Protein AF-A0A109FBU9-F1 (afdb_monomer_lite)

Radius of gyration: 35.2 Å; chains: 1; bounding box: 62×67×107 Å

Structure (mmCIF, N/CA/C/O backbone):
data_AF-A0A109FBU9-F1
#
_entry.id   AF-A0A109FBU9-F1
#
loop_
_atom_site.group_PDB
_atom_site.id
_atom_site.type_symbol
_atom_site.label_atom_id
_atom_site.label_alt_id
_atom_site.label_comp_id
_atom_site.label_asym_id
_atom_site.label_entity_id
_atom_site.label_seq_id
_atom_site.pdbx_PDB_ins_code
_atom_site.Cartn_x
_atom_site.Cartn_y
_atom_site.Cartn_z
_atom_site.occupancy
_atom_site.B_iso_or_equiv
_atom_site.auth_seq_id
_atom_site.auth_comp_id
_atom_site.auth_asym_id
_atom_site.auth_atom_id
_atom_site.pdbx_PDB_model_num
ATOM 1 N N . THR A 1 1 ? 13.244 0.019 -16.831 1.00 43.72 1 THR A N 1
ATOM 2 C CA . THR A 1 1 ? 13.560 1.322 -16.200 1.00 43.72 1 THR A CA 1
ATOM 3 C C . THR A 1 1 ? 12.946 1.560 -14.818 1.00 43.72 1 THR A C 1
ATOM 5 O O . THR A 1 1 ? 13.386 2.493 -14.179 1.00 43.72 1 THR A O 1
ATOM 8 N N . ASN A 1 2 ? 12.030 0.736 -14.279 1.00 61.62 2 ASN A N 1
ATOM 9 C CA . ASN A 1 2 ? 11.407 0.979 -12.954 1.00 61.62 2 ASN A CA 1
ATOM 10 C C . ASN A 1 2 ? 11.960 0.093 -11.809 1.00 61.62 2 ASN A C 1
ATOM 12 O O . ASN A 1 2 ? 11.323 -0.035 -10.770 1.00 61.62 2 ASN A O 1
ATOM 16 N N . THR A 1 3 ? 13.093 -0.593 -11.987 1.00 64.50 3 THR A N 1
ATOM 17 C CA . THR A 1 3 ? 13.587 -1.579 -11.002 1.00 64.50 3 THR A CA 1
ATOM 18 C C . THR A 1 3 ? 13.942 -0.936 -9.660 1.00 64.50 3 THR A C 1
ATOM 20 O O . THR A 1 3 ? 13.516 -1.419 -8.613 1.00 64.50 3 THR A O 1
ATOM 23 N N . VAL A 1 4 ? 14.655 0.193 -9.696 1.00 72.44 4 VAL A N 1
ATOM 24 C CA . VAL A 1 4 ? 15.038 0.961 -8.499 1.00 72.44 4 VAL A CA 1
ATOM 25 C C . VAL A 1 4 ? 13.810 1.573 -7.821 1.00 72.44 4 VAL A C 1
ATOM 27 O O . VAL A 1 4 ? 13.690 1.516 -6.596 1.00 72.44 4 VAL A O 1
ATOM 30 N N . ASP A 1 5 ? 12.849 2.068 -8.604 1.00 86.50 5 ASP A N 1
ATOM 31 C CA . ASP A 1 5 ? 11.595 2.611 -8.075 1.00 86.50 5 ASP A CA 1
ATOM 32 C C . ASP A 1 5 ? 10.748 1.531 -7.393 1.00 86.50 5 ASP A C 1
ATOM 34 O O . ASP A 1 5 ? 10.210 1.754 -6.311 1.00 86.50 5 ASP A O 1
ATOM 38 N N . ARG A 1 6 ? 10.677 0.324 -7.969 1.00 88.75 6 ARG A N 1
ATOM 39 C CA . ARG A 1 6 ? 9.935 -0.814 -7.397 1.00 88.75 6 ARG A CA 1
ATOM 40 C C . ARG A 1 6 ? 10.574 -1.349 -6.124 1.00 88.75 6 ARG A C 1
ATOM 42 O O . ARG A 1 6 ? 9.858 -1.687 -5.181 1.00 88.75 6 ARG A O 1
ATOM 49 N N . LEU A 1 7 ? 11.904 -1.407 -6.075 1.00 92.00 7 LEU A N 1
ATOM 50 C CA . LEU A 1 7 ? 12.625 -1.790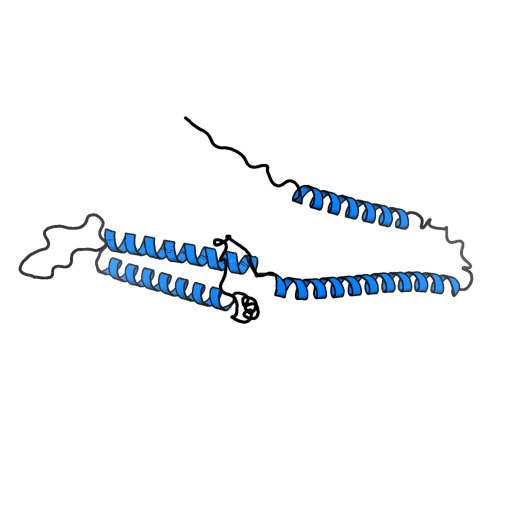 -4.865 1.00 92.00 7 LEU A CA 1
ATOM 51 C C . LEU A 1 7 ? 12.376 -0.775 -3.742 1.00 92.00 7 LEU A C 1
ATOM 53 O O . LEU A 1 7 ? 11.979 -1.159 -2.644 1.00 92.00 7 LEU A O 1
ATOM 57 N N . THR A 1 8 ? 12.503 0.516 -4.052 1.00 92.75 8 THR A N 1
ATOM 58 C CA . THR A 1 8 ? 12.222 1.609 -3.108 1.00 92.75 8 THR A CA 1
ATOM 59 C C . THR A 1 8 ? 10.768 1.572 -2.629 1.00 92.75 8 THR A C 1
ATOM 61 O O . THR A 1 8 ? 10.493 1.683 -1.437 1.00 92.75 8 THR A O 1
ATOM 64 N N . GLN A 1 9 ? 9.817 1.339 -3.537 1.00 93.00 9 GLN A N 1
ATOM 65 C CA . GLN A 1 9 ? 8.400 1.194 -3.205 1.00 93.00 9 GLN A CA 1
ATOM 66 C C . GLN A 1 9 ? 8.142 0.000 -2.278 1.00 93.00 9 GLN A C 1
ATOM 68 O O . GLN A 1 9 ? 7.361 0.112 -1.333 1.00 93.00 9 GLN A O 1
ATOM 73 N N . THR A 1 10 ? 8.799 -1.132 -2.531 1.00 95.06 10 THR A N 1
ATOM 74 C CA . THR A 1 10 ? 8.690 -2.331 -1.690 1.00 95.06 10 THR A CA 1
ATOM 75 C C . THR A 1 10 ? 9.226 -2.054 -0.292 1.00 95.06 10 THR A C 1
ATOM 77 O O . THR A 1 10 ? 8.566 -2.386 0.689 1.00 95.06 10 THR A O 1
ATOM 80 N N . GLN A 1 11 ? 10.372 -1.380 -0.190 1.00 94.56 11 GLN A N 1
ATOM 81 C CA . GLN A 1 11 ? 10.962 -1.003 1.090 1.00 94.56 11 GLN A CA 1
ATOM 82 C C . GLN A 1 11 ? 10.050 -0.068 1.894 1.00 94.56 11 GLN A C 1
ATOM 84 O O . GLN A 1 11 ? 9.725 -0.374 3.039 1.00 94.56 11 GLN A O 1
ATOM 89 N N . ASN A 1 12 ? 9.525 0.987 1.267 1.00 94.44 12 ASN A N 1
ATOM 90 C CA . ASN A 1 12 ? 8.560 1.883 1.911 1.00 94.44 12 ASN A CA 1
ATOM 91 C C . ASN A 1 12 ? 7.301 1.130 2.375 1.00 94.44 12 ASN A C 1
ATOM 93 O O . ASN A 1 12 ? 6.786 1.377 3.464 1.00 94.44 12 ASN A O 1
ATOM 97 N N . SER A 1 13 ? 6.819 0.168 1.579 1.00 95.25 13 SER A N 1
ATOM 98 C CA . SER A 1 13 ? 5.661 -0.650 1.953 1.00 95.25 13 SER A CA 1
ATOM 99 C C . SER A 1 13 ? 5.931 -1.553 3.163 1.00 95.25 13 SER A C 1
ATOM 101 O O . SER A 1 13 ? 4.988 -1.862 3.895 1.00 95.25 13 SER A O 1
ATOM 103 N N . ILE A 1 14 ? 7.174 -1.998 3.373 1.00 96.38 14 ILE A N 1
ATOM 104 C CA . ILE A 1 14 ? 7.573 -2.756 4.568 1.00 96.38 14 ILE A CA 1
ATOM 105 C C . ILE A 1 14 ? 7.549 -1.839 5.793 1.00 96.38 14 ILE A C 1
ATOM 107 O O . ILE A 1 14 ? 6.948 -2.196 6.808 1.00 96.38 14 ILE A O 1
ATOM 111 N N . ASP A 1 15 ? 8.136 -0.648 5.684 1.00 96.38 15 ASP A N 1
ATOM 112 C CA . ASP A 1 15 ? 8.173 0.328 6.778 1.00 96.38 15 ASP A CA 1
ATOM 113 C C . ASP A 1 15 ? 6.760 0.754 7.205 1.00 96.38 15 ASP A C 1
ATOM 115 O O . ASP A 1 15 ? 6.438 0.775 8.399 1.00 96.38 15 ASP A O 1
ATOM 119 N N . ASP A 1 16 ? 5.876 0.999 6.235 1.00 95.31 16 ASP A N 1
ATOM 120 C CA . ASP A 1 16 ? 4.463 1.291 6.480 1.00 95.31 16 ASP A CA 1
ATOM 121 C C . ASP A 1 16 ? 3.761 0.142 7.213 1.00 95.31 16 ASP A C 1
ATOM 123 O O . ASP A 1 16 ? 3.013 0.373 8.168 1.00 95.31 16 ASP A O 1
ATOM 127 N N . LEU A 1 17 ? 4.007 -1.108 6.807 1.00 96.44 17 LEU A N 1
ATOM 128 C CA . LEU A 1 17 ? 3.389 -2.276 7.434 1.00 96.44 17 LEU A CA 1
ATOM 129 C C . LEU A 1 17 ? 3.823 -2.421 8.900 1.00 96.44 17 LEU A C 1
ATOM 131 O O . LEU A 1 17 ? 2.986 -2.650 9.779 1.00 96.44 17 LEU A O 1
ATOM 135 N N . VAL A 1 18 ? 5.113 -2.228 9.185 1.00 96.56 18 VAL A N 1
ATOM 136 C CA . VAL A 1 18 ? 5.655 -2.251 10.552 1.00 96.56 18 VAL A CA 1
ATOM 137 C C . VAL A 1 18 ? 5.080 -1.108 11.388 1.00 96.56 18 VAL A C 1
ATOM 139 O O . VAL A 1 18 ? 4.682 -1.315 12.540 1.00 96.56 18 VAL A O 1
ATOM 142 N N . ARG A 1 19 ? 4.963 0.092 10.812 1.00 96.06 19 ARG A N 1
ATOM 143 C CA . ARG A 1 19 ? 4.355 1.250 11.478 1.00 96.06 19 ARG A CA 1
ATOM 144 C C . ARG A 1 19 ? 2.893 0.991 11.845 1.00 96.06 19 ARG A C 1
ATOM 146 O O . ARG A 1 19 ? 2.480 1.317 12.964 1.00 96.06 19 ARG A O 1
ATOM 153 N N . ILE A 1 20 ? 2.120 0.392 10.939 1.00 94.62 20 ILE A N 1
ATOM 154 C CA . ILE A 1 20 ? 0.722 0.007 11.183 1.00 94.62 20 ILE A CA 1
ATOM 155 C C . ILE A 1 20 ? 0.649 -1.030 12.300 1.00 94.62 20 ILE A C 1
ATOM 157 O O . ILE A 1 20 ? -0.164 -0.879 13.212 1.00 94.62 20 ILE A O 1
ATOM 161 N N . MET A 1 21 ? 1.520 -2.041 12.286 1.00 95.88 21 MET A N 1
ATOM 162 C CA . MET A 1 21 ? 1.574 -3.064 13.332 1.00 95.88 21 MET A CA 1
ATOM 163 C C . MET A 1 21 ? 1.827 -2.446 14.712 1.00 95.88 21 MET A C 1
ATOM 165 O O . MET A 1 21 ? 1.064 -2.690 15.648 1.00 95.88 21 MET A O 1
ATOM 169 N N . TYR A 1 22 ? 2.847 -1.593 14.834 1.00 96.50 22 TYR A N 1
ATOM 170 C CA . TYR A 1 22 ? 3.157 -0.916 16.093 1.00 96.50 22 TYR A CA 1
ATOM 171 C C . TYR A 1 22 ? 2.000 -0.030 16.574 1.00 96.50 22 TYR A C 1
ATOM 173 O O . TYR A 1 22 ? 1.603 -0.095 17.740 1.00 96.50 22 TYR A O 1
ATOM 181 N N . SER A 1 23 ? 1.414 0.760 15.672 1.00 95.19 23 SER A N 1
ATOM 182 C CA . SER A 1 23 ? 0.285 1.642 15.993 1.00 95.19 23 SER A CA 1
ATOM 183 C C . SER A 1 23 ? -0.946 0.842 16.434 1.00 95.19 23 SER A C 1
ATOM 185 O O . SER A 1 23 ? -1.603 1.210 17.408 1.00 95.19 23 SER A O 1
ATOM 187 N N . SER A 1 24 ? -1.199 -0.300 15.787 1.00 95.50 24 SER A N 1
ATOM 188 C CA . SER A 1 24 ? -2.292 -1.217 16.125 1.00 95.50 24 SER A CA 1
ATOM 189 C C . SER A 1 24 ? -2.103 -1.824 17.514 1.00 95.50 24 SER A C 1
ATOM 191 O O . SER A 1 24 ? -3.015 -1.778 18.334 1.00 95.50 24 SER A O 1
ATOM 193 N N . LEU A 1 25 ? -0.909 -2.341 17.822 1.00 95.19 25 LEU A N 1
ATOM 194 C CA . LEU A 1 25 ? -0.603 -2.894 19.146 1.00 95.19 25 LEU A CA 1
ATOM 195 C C . LEU A 1 25 ? -0.693 -1.825 20.241 1.00 95.19 25 LEU A C 1
ATOM 197 O O . LEU A 1 25 ? -1.254 -2.077 21.309 1.00 95.19 25 LEU A O 1
ATOM 201 N N . SER A 1 26 ? -0.198 -0.616 19.963 1.00 94.81 26 SER A N 1
ATOM 202 C CA . SER A 1 26 ? -0.286 0.517 20.887 1.00 94.81 26 SER A CA 1
ATOM 203 C C . SER A 1 26 ? -1.740 0.891 21.188 1.00 94.81 26 SER A C 1
ATOM 205 O O . SER A 1 26 ? -2.104 1.070 22.353 1.00 94.81 26 SER A O 1
ATOM 207 N N . TYR A 1 27 ? -2.588 0.947 20.157 1.00 94.94 27 TYR A N 1
ATOM 20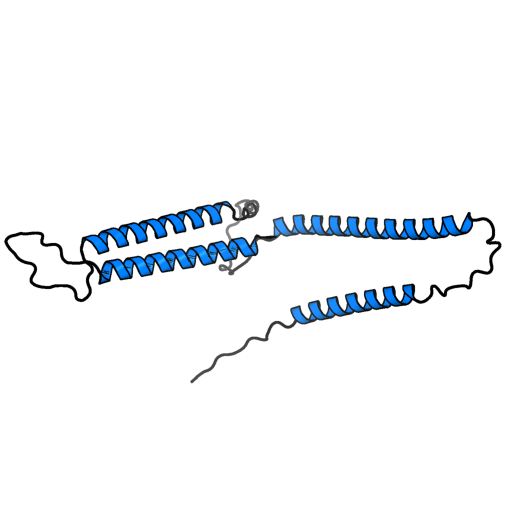8 C CA . TYR A 1 27 ? -4.020 1.192 20.305 1.00 94.94 27 TYR A CA 1
ATOM 209 C C . TYR A 1 27 ? -4.693 0.087 21.130 1.00 94.94 27 TYR A C 1
ATOM 211 O O . TYR A 1 27 ? -5.316 0.375 22.154 1.00 94.94 27 TYR A O 1
ATOM 219 N N . LEU A 1 28 ? -4.501 -1.182 20.752 1.00 93.12 28 LEU A N 1
ATOM 220 C CA . LEU A 1 28 ? -5.120 -2.324 21.430 1.00 93.12 28 LEU A CA 1
ATOM 221 C C . LEU A 1 28 ? -4.735 -2.401 22.910 1.00 93.12 28 LEU A C 1
ATOM 223 O O . LEU A 1 28 ? -5.590 -2.723 23.732 1.00 93.12 28 LEU A O 1
ATOM 227 N N . SER A 1 29 ? -3.485 -2.072 23.249 1.00 91.88 29 SER A N 1
ATOM 228 C CA . SER A 1 29 ? -2.993 -2.080 24.628 1.00 91.88 29 SER A CA 1
ATOM 229 C C . SER A 1 29 ? -3.559 -0.945 25.482 1.00 91.88 29 SER A C 1
ATOM 231 O O . SER A 1 29 ? -3.732 -1.138 26.682 1.00 91.88 29 SER A O 1
ATOM 233 N N . ARG A 1 30 ? -3.793 0.241 24.910 1.00 91.69 30 ARG A N 1
ATOM 234 C CA . ARG A 1 30 ? -4.192 1.437 25.676 1.00 91.69 30 ARG A CA 1
ATOM 235 C C . ARG A 1 30 ? -5.701 1.638 25.746 1.00 91.69 30 ARG A C 1
ATOM 237 O O . ARG A 1 30 ? -6.179 2.282 26.671 1.00 91.69 30 ARG A O 1
ATOM 244 N N . LYS A 1 31 ? -6.437 1.133 24.754 1.00 91.31 31 LYS A N 1
ATOM 245 C CA . LYS A 1 31 ? -7.867 1.414 24.570 1.00 91.31 31 LYS A CA 1
ATOM 246 C C . LYS A 1 31 ? -8.793 0.266 24.957 1.00 91.31 31 LYS A C 1
ATOM 248 O O . LYS A 1 31 ? -10.006 0.456 24.950 1.00 91.31 31 LYS A O 1
ATOM 253 N N . ALA A 1 32 ? -8.242 -0.896 25.311 1.00 87.94 32 ALA A N 1
ATOM 254 C CA . ALA A 1 32 ? -9.026 -2.031 25.781 1.00 87.94 32 ALA A CA 1
ATOM 255 C C . ALA A 1 32 ? -9.692 -1.722 27.129 1.00 87.94 32 ALA A C 1
ATOM 257 O O . ALA A 1 32 ? -9.029 -1.296 28.069 1.00 87.94 32 ALA A O 1
ATOM 258 N N . SER A 1 33 ? -10.993 -1.985 27.225 1.00 84.00 33 SER A N 1
ATOM 259 C CA . SER A 1 33 ? -11.768 -1.889 28.465 1.00 84.00 33 SER A CA 1
ATOM 260 C C . SER A 1 33 ? -11.820 -3.239 29.196 1.00 84.00 33 SER A C 1
ATOM 262 O O . SER A 1 33 ? -11.760 -4.303 28.574 1.00 84.00 33 SER A O 1
ATOM 264 N N . PHE A 1 34 ? -11.966 -3.223 30.524 1.00 84.81 34 PHE A N 1
ATOM 265 C CA . PHE A 1 34 ? -12.153 -4.451 31.301 1.00 84.81 34 PHE A CA 1
ATOM 266 C C . PHE A 1 34 ? -13.529 -5.067 31.033 1.00 84.81 34 PHE A C 1
ATOM 268 O O . PHE A 1 34 ? -14.556 -4.396 31.119 1.00 84.81 34 PHE A O 1
ATOM 275 N N . LYS A 1 35 ? -13.558 -6.373 30.759 1.00 82.25 35 LYS A N 1
ATOM 276 C CA . LYS A 1 35 ? -14.797 -7.144 30.629 1.00 82.25 35 LYS A CA 1
ATOM 277 C C . LYS A 1 35 ? -15.083 -7.863 31.943 1.00 82.25 35 LYS A C 1
ATOM 279 O O . LYS A 1 35 ? -14.261 -8.652 32.402 1.00 82.25 35 LYS A O 1
ATOM 284 N N . GLN A 1 36 ? -16.256 -7.629 32.524 1.00 82.75 36 GLN A N 1
ATOM 285 C CA . GLN A 1 36 ? -16.696 -8.372 33.702 1.00 82.75 36 GLN A CA 1
ATOM 286 C C . GLN A 1 36 ? -16.903 -9.848 33.329 1.00 82.75 36 GLN A C 1
ATOM 288 O O . GLN A 1 36 ? -17.716 -10.163 32.461 1.00 82.75 36 GLN A O 1
ATOM 293 N N . ILE A 1 37 ? -16.147 -10.750 33.960 1.00 82.50 37 ILE A N 1
ATOM 294 C CA . ILE A 1 37 ? -16.256 -12.200 33.718 1.00 82.50 37 ILE A CA 1
ATOM 295 C C . ILE A 1 37 ? -17.249 -12.849 34.688 1.00 82.50 37 ILE A C 1
ATOM 297 O O . ILE A 1 37 ? -17.978 -13.756 34.296 1.00 82.50 37 ILE A O 1
ATOM 301 N N . ASN A 1 38 ? -17.315 -12.368 35.934 1.00 84.94 38 ASN A N 1
ATOM 302 C CA . ASN A 1 38 ? -18.232 -12.880 36.949 1.00 84.94 38 ASN A CA 1
ATOM 303 C C . ASN A 1 38 ? -19.233 -11.788 37.373 1.00 84.94 38 ASN A C 1
ATOM 305 O O . ASN A 1 38 ? -18.800 -10.756 37.893 1.00 84.94 38 ASN A O 1
ATOM 309 N N . PRO A 1 39 ? -20.551 -12.000 37.204 1.00 84.56 39 PRO A N 1
ATOM 310 C CA . PRO A 1 39 ? -21.570 -11.021 37.585 1.00 84.56 39 PRO A CA 1
ATOM 311 C C . PRO A 1 39 ? -21.584 -10.700 39.089 1.00 84.56 39 PRO A C 1
ATOM 313 O O . PRO A 1 39 ? -21.997 -9.608 39.465 1.00 84.56 39 PRO A O 1
ATOM 316 N N . ASN A 1 40 ? -21.075 -11.595 39.942 1.00 88.56 40 ASN A N 1
ATOM 317 C CA . ASN A 1 40 ? -21.022 -11.390 41.395 1.00 88.56 40 ASN A CA 1
ATOM 318 C C . ASN A 1 40 ? -19.911 -10.426 41.841 1.00 88.56 40 ASN A C 1
ATOM 320 O O . ASN A 1 40 ? -19.920 -9.977 42.984 1.00 88.56 40 ASN A O 1
ATOM 324 N N . PHE A 1 41 ? -18.955 -10.110 40.964 1.00 81.56 41 PHE A N 1
ATOM 325 C CA . PHE A 1 41 ? -17.850 -9.201 41.263 1.00 81.56 41 PHE A CA 1
ATOM 326 C C . PHE A 1 41 ? -17.852 -8.048 40.254 1.00 81.56 41 PHE A C 1
ATOM 328 O O . PHE A 1 41 ? -17.438 -8.249 39.108 1.00 81.56 41 PHE A O 1
ATOM 335 N N . PRO A 1 42 ? -18.346 -6.856 40.634 1.00 76.75 42 PRO A N 1
ATOM 336 C CA . PRO A 1 42 ? -18.356 -5.706 39.740 1.00 76.75 42 PRO A CA 1
ATOM 337 C C . PRO A 1 42 ? -16.929 -5.237 39.436 1.00 76.75 42 PRO A C 1
ATOM 339 O O . PRO A 1 42 ? -16.031 -5.326 40.274 1.00 76.75 42 PRO A O 1
ATOM 342 N N . VAL A 1 43 ? -16.723 -4.716 38.226 1.00 79.19 43 VAL A N 1
ATOM 343 C CA . VAL A 1 43 ? -15.454 -4.096 37.829 1.00 79.19 43 VAL A CA 1
ATOM 344 C C . VAL A 1 43 ? -15.299 -2.786 38.601 1.00 79.19 43 VAL A C 1
ATOM 346 O O . VAL A 1 43 ? -16.056 -1.844 38.391 1.00 79.19 43 VAL A O 1
ATOM 349 N N . THR A 1 44 ? -14.328 -2.727 39.511 1.00 81.12 44 THR A N 1
ATOM 350 C CA . THR A 1 44 ? -14.103 -1.569 40.395 1.00 81.12 44 THR A CA 1
ATOM 351 C C . THR A 1 44 ? -13.130 -0.540 39.825 1.00 81.12 44 THR A C 1
ATOM 353 O O . THR A 1 44 ? -13.005 0.552 40.374 1.00 81.12 44 THR A O 1
ATOM 356 N N . GLN A 1 45 ? -12.439 -0.869 38.731 1.00 77.38 45 GLN A N 1
ATOM 357 C CA . GLN A 1 45 ? -11.467 0.007 38.084 1.00 77.38 45 GLN A CA 1
ATOM 358 C C . GLN A 1 45 ? -11.786 0.164 36.602 1.00 77.38 45 GLN A C 1
ATOM 360 O O . GLN A 1 45 ? -12.018 -0.816 35.900 1.00 77.38 45 GLN A O 1
ATOM 365 N N . SER A 1 46 ? -11.758 1.401 36.117 1.00 77.50 46 SER A N 1
ATOM 366 C CA . SER A 1 46 ? -11.847 1.728 34.694 1.00 77.50 46 SER A CA 1
ATOM 367 C C . SER A 1 46 ? -10.487 2.183 34.180 1.00 77.50 46 SER A C 1
ATOM 369 O O . SER A 1 46 ? -9.794 2.942 34.860 1.00 77.50 46 SER A O 1
ATOM 371 N N . ILE A 1 47 ? -10.127 1.781 32.963 1.00 81.31 47 ILE A N 1
ATOM 372 C CA . ILE A 1 47 ? -8.927 2.297 32.301 1.00 81.31 47 ILE A CA 1
ATOM 373 C C . ILE A 1 47 ? -9.229 3.725 31.815 1.00 81.31 47 ILE A C 1
ATOM 375 O O . ILE A 1 47 ? -10.201 3.924 31.080 1.00 81.31 47 ILE A O 1
ATOM 379 N N . PRO A 1 48 ? -8.445 4.737 32.231 1.00 82.00 48 PRO A N 1
ATOM 380 C CA . PRO A 1 48 ? -8.679 6.115 31.823 1.00 82.00 48 PRO A CA 1
ATOM 381 C C . PRO A 1 48 ? -8.489 6.263 30.310 1.00 82.00 48 PRO A C 1
ATOM 383 O O . PRO A 1 48 ? -7.455 5.894 29.759 1.00 82.00 48 PRO A O 1
ATOM 386 N N . GLY A 1 49 ? -9.503 6.811 29.638 1.00 83.44 49 GLY A N 1
ATOM 387 C CA . GLY A 1 49 ? -9.489 7.010 28.188 1.00 83.44 49 GLY A CA 1
ATOM 388 C C . GLY A 1 49 ? -9.694 5.738 27.362 1.00 83.44 49 GLY A C 1
ATOM 389 O O . GLY A 1 49 ? -9.410 5.773 26.163 1.00 83.44 49 GLY A O 1
ATOM 390 N N . ALA A 1 50 ? -10.163 4.642 27.967 1.00 89.19 50 ALA A N 1
ATOM 391 C CA . ALA A 1 50 ? -10.580 3.458 27.227 1.00 89.19 50 ALA A CA 1
ATOM 392 C C . ALA A 1 50 ? -11.825 3.739 26.379 1.00 89.19 50 ALA A C 1
ATOM 394 O O . ALA A 1 50 ? -12.675 4.556 26.741 1.00 89.19 50 ALA A O 1
ATOM 395 N N . ASP A 1 51 ? -11.911 3.064 25.238 1.00 90.81 51 ASP A N 1
ATOM 396 C CA . ASP A 1 51 ? -13.021 3.258 24.315 1.00 90.81 51 ASP A CA 1
ATOM 397 C C . ASP A 1 51 ? -14.222 2.395 24.736 1.00 90.81 51 ASP A C 1
ATOM 399 O O . ASP A 1 51 ? -14.095 1.412 25.483 1.00 90.81 51 ASP A O 1
ATOM 403 N N . SER A 1 52 ? -15.407 2.760 24.239 1.00 90.94 52 SER A N 1
ATOM 404 C CA . SER A 1 52 ? -16.596 1.922 24.394 1.00 90.94 52 SER A CA 1
ATOM 405 C C . SER A 1 52 ? -16.367 0.562 23.722 1.00 90.94 52 SER A C 1
ATOM 407 O O . SER A 1 52 ? -15.598 0.450 22.765 1.00 90.94 52 SER A O 1
ATOM 409 N N . GLN A 1 53 ? -17.043 -0.487 24.198 1.00 89.75 53 GLN A N 1
ATOM 410 C CA . GLN A 1 53 ? -16.880 -1.824 23.619 1.00 89.75 53 GLN A CA 1
ATOM 411 C C . GLN A 1 53 ? -17.264 -1.859 22.133 1.00 89.75 53 GLN A C 1
ATOM 413 O O . GLN A 1 53 ? -16.650 -2.599 21.371 1.00 89.75 53 GLN A O 1
ATOM 418 N N . GLU A 1 54 ? -18.255 -1.070 21.720 1.00 93.69 54 GLU A N 1
ATOM 419 C CA . GLU A 1 54 ? -18.672 -0.949 20.322 1.00 93.69 54 GLU A CA 1
ATOM 420 C C . GLU A 1 54 ? -17.575 -0.287 19.479 1.00 93.69 54 GLU A C 1
ATOM 422 O O . GLU A 1 54 ? -17.051 -0.911 18.557 1.00 93.69 54 GLU A O 1
ATOM 427 N N . THR A 1 55 ? -17.119 0.900 19.884 1.00 93.81 55 THR A N 1
ATOM 428 C CA . THR A 1 55 ? -16.051 1.648 19.199 1.00 93.81 55 THR A CA 1
ATOM 429 C C . THR A 1 55 ? -14.749 0.850 19.115 1.00 93.81 55 THR A C 1
ATOM 431 O O . THR A 1 55 ? -14.117 0.786 18.064 1.00 93.81 55 THR A O 1
ATOM 434 N N . TYR A 1 56 ? -14.353 0.180 20.200 1.00 93.88 56 TYR A N 1
ATOM 435 C CA . TYR A 1 56 ? -13.150 -0.653 20.220 1.00 93.88 56 TYR A CA 1
ATOM 436 C C . TYR A 1 56 ? -13.245 -1.823 19.228 1.00 93.88 56 TYR A C 1
ATOM 438 O O . TYR A 1 56 ? -12.261 -2.182 18.580 1.00 93.88 56 TYR A O 1
ATOM 446 N N . GLN A 1 57 ? -14.430 -2.427 19.088 1.00 94.12 57 GLN A N 1
ATOM 447 C CA . GLN A 1 57 ? -14.660 -3.520 18.145 1.00 94.12 57 GLN A CA 1
ATOM 448 C C . GLN A 1 57 ? -14.639 -3.052 16.692 1.00 94.12 57 GLN A C 1
ATOM 450 O O . GLN A 1 57 ? -14.093 -3.760 15.844 1.00 94.12 57 GLN A O 1
ATOM 455 N N . GLU A 1 58 ? -15.212 -1.887 16.404 1.00 96.19 58 GLU A N 1
ATOM 456 C CA . GLU A 1 58 ? -15.177 -1.271 15.075 1.00 96.19 58 GLU A CA 1
ATOM 457 C C . GLU A 1 58 ? -13.748 -0.903 14.674 1.00 96.19 58 GLU A C 1
ATOM 459 O O . GLU A 1 58 ? -13.256 -1.400 13.660 1.00 96.19 58 GLU A O 1
ATOM 464 N N . ASN A 1 59 ? -13.034 -0.172 15.532 1.00 95.44 59 ASN A N 1
ATOM 465 C CA . ASN A 1 59 ? -11.648 0.223 15.286 1.00 95.44 59 ASN A CA 1
ATOM 466 C C . ASN A 1 59 ? -10.737 -0.999 15.116 1.00 95.44 59 ASN A C 1
ATOM 468 O O . ASN A 1 59 ? -9.872 -1.030 14.246 1.00 95.44 59 ASN A O 1
ATOM 472 N N . ARG A 1 60 ? -10.949 -2.068 15.895 1.00 94.81 60 ARG A N 1
ATOM 473 C CA . ARG A 1 60 ? -10.194 -3.318 15.726 1.00 94.81 60 ARG A CA 1
ATOM 474 C C . ARG A 1 60 ? -10.413 -3.949 14.350 1.00 94.81 60 ARG A C 1
ATOM 476 O O . ARG A 1 60 ? -9.462 -4.473 13.774 1.00 94.81 60 ARG A O 1
ATOM 483 N N . LYS A 1 61 ? -11.645 -3.935 13.830 1.00 96.00 61 LYS A N 1
ATOM 484 C CA . LYS A 1 61 ? -11.939 -4.459 12.486 1.00 96.00 61 LYS A CA 1
ATOM 485 C C . LYS A 1 61 ? -11.258 -3.618 11.409 1.00 96.00 61 LYS A C 1
ATOM 487 O O . LYS A 1 61 ? -10.698 -4.195 10.481 1.00 96.00 61 LYS A O 1
ATOM 492 N N . GLU A 1 62 ? -11.274 -2.296 11.556 1.00 96.19 62 GLU A N 1
ATOM 493 C CA . GLU A 1 62 ? -10.592 -1.373 10.645 1.00 96.19 62 GLU A CA 1
ATOM 494 C C . GLU A 1 62 ? -9.078 -1.619 10.631 1.00 96.19 62 GLU A C 1
ATOM 496 O O . GLU A 1 62 ? -8.515 -1.881 9.570 1.00 96.19 62 GLU A O 1
ATOM 501 N N . LEU A 1 63 ? -8.440 -1.674 11.807 1.00 95.94 63 LEU A N 1
ATOM 502 C CA . LEU A 1 63 ? -7.001 -1.930 11.941 1.00 95.94 63 LEU A CA 1
ATOM 503 C C . LEU A 1 63 ? -6.579 -3.250 11.281 1.00 95.94 63 LEU A C 1
ATOM 505 O O . LEU A 1 63 ? -5.574 -3.305 10.573 1.00 95.94 63 LEU A O 1
ATOM 509 N N . VAL A 1 64 ? -7.353 -4.322 11.483 1.00 95.75 64 VAL A N 1
ATOM 510 C CA . VAL A 1 64 ? -7.091 -5.620 10.838 1.00 95.75 64 VAL A CA 1
ATOM 511 C C . VAL A 1 64 ? -7.285 -5.527 9.324 1.00 95.75 64 VAL A C 1
ATOM 513 O O . VAL A 1 64 ? -6.480 -6.075 8.569 1.00 95.75 64 VAL A O 1
ATOM 516 N N . GLY A 1 65 ? -8.327 -4.827 8.870 1.00 95.50 65 GLY A N 1
ATOM 517 C CA . GLY A 1 65 ? -8.592 -4.606 7.450 1.00 95.50 65 GLY A CA 1
ATOM 518 C C . GLY A 1 65 ? -7.455 -3.861 6.753 1.00 95.50 65 GLY A C 1
ATOM 519 O O . GLY A 1 65 ? -6.998 -4.288 5.690 1.00 95.50 65 GLY A O 1
ATOM 520 N N . ASP A 1 66 ? -6.951 -2.797 7.369 1.00 94.38 66 ASP A N 1
ATOM 521 C CA . ASP A 1 66 ? -5.839 -2.010 6.842 1.00 94.38 66 ASP A CA 1
ATOM 522 C C . ASP A 1 66 ? -4.526 -2.792 6.843 1.00 94.38 66 ASP A C 1
ATOM 524 O O . ASP A 1 66 ? -3.804 -2.778 5.841 1.00 94.38 66 ASP A O 1
ATOM 528 N N . PHE A 1 67 ? -4.253 -3.542 7.913 1.00 95.75 67 PHE A N 1
ATOM 529 C CA . PHE A 1 67 ? -3.087 -4.418 7.989 1.00 95.75 67 PHE A CA 1
ATOM 530 C C . PHE A 1 67 ? -3.095 -5.469 6.871 1.00 95.75 67 PHE A C 1
ATOM 532 O O . PHE A 1 67 ? -2.109 -5.616 6.148 1.00 95.75 67 PHE A O 1
ATOM 539 N N . LEU A 1 68 ? -4.224 -6.156 6.664 1.00 96.12 68 LEU A N 1
ATOM 540 C CA . LEU A 1 68 ? -4.366 -7.155 5.601 1.00 96.12 68 LEU A CA 1
ATOM 541 C C . LEU A 1 68 ? -4.244 -6.538 4.208 1.00 96.12 68 LEU A C 1
ATOM 543 O O . LEU A 1 68 ? -3.577 -7.104 3.340 1.00 96.12 68 LEU A O 1
ATOM 547 N N . ARG A 1 69 ? -4.856 -5.370 3.985 1.00 95.94 69 ARG A N 1
ATOM 548 C CA . ARG A 1 69 ? -4.759 -4.659 2.705 1.00 95.94 69 ARG A CA 1
ATOM 549 C C . ARG A 1 69 ? -3.305 -4.321 2.383 1.00 95.94 69 ARG A C 1
ATOM 551 O O . ARG A 1 69 ? -2.867 -4.544 1.257 1.00 95.94 69 ARG A O 1
ATOM 558 N N . LYS A 1 70 ? -2.550 -3.823 3.364 1.00 95.81 70 LYS A N 1
ATOM 559 C CA . LYS A 1 70 ? -1.131 -3.472 3.208 1.00 95.81 70 LYS A CA 1
ATOM 560 C C . LYS A 1 70 ? -0.245 -4.701 3.024 1.00 95.81 70 LYS A C 1
ATOM 562 O O . LYS A 1 70 ? 0.614 -4.689 2.150 1.00 95.81 70 LYS A O 1
ATOM 567 N N . ALA A 1 71 ? -0.512 -5.789 3.742 1.00 96.62 71 ALA A N 1
ATOM 568 C CA . ALA A 1 71 ? 0.184 -7.058 3.537 1.00 96.62 71 ALA A CA 1
ATOM 569 C C . ALA A 1 71 ? -0.027 -7.610 2.114 1.00 96.62 71 ALA A C 1
ATOM 571 O O . ALA A 1 71 ? 0.927 -8.035 1.469 1.00 96.62 71 ALA A O 1
ATOM 572 N N . LYS A 1 72 ? -1.254 -7.533 1.581 1.00 96.88 72 LYS A N 1
ATOM 573 C CA . LYS A 1 72 ? -1.560 -7.939 0.198 1.00 96.88 72 LYS A CA 1
ATOM 574 C C . LYS A 1 72 ? -0.898 -7.042 -0.847 1.00 96.88 72 LYS A C 1
ATOM 576 O O . LYS A 1 72 ? -0.451 -7.531 -1.880 1.00 96.88 72 LYS A O 1
ATOM 581 N N . GLN A 1 73 ? -0.819 -5.739 -0.583 1.00 95.12 73 GLN A N 1
ATOM 582 C CA . GLN A 1 73 ? -0.078 -4.807 -1.436 1.00 95.12 73 GLN A CA 1
ATOM 583 C C . GLN A 1 73 ? 1.411 -5.161 -1.478 1.00 95.12 73 GLN A C 1
ATOM 585 O O . GLN A 1 73 ? 1.986 -5.211 -2.561 1.00 95.12 73 GLN A O 1
ATOM 590 N N . LEU A 1 74 ? 2.008 -5.469 -0.325 1.00 96.06 74 LEU A N 1
ATOM 591 C CA . LEU A 1 74 ? 3.396 -5.910 -0.240 1.00 96.06 74 LEU A CA 1
ATOM 592 C C . LEU A 1 74 ? 3.626 -7.233 -0.989 1.00 96.06 74 LEU A C 1
ATOM 594 O O . LEU A 1 74 ? 4.586 -7.342 -1.743 1.00 96.06 74 LEU A O 1
ATOM 598 N N . GLU A 1 75 ? 2.725 -8.209 -0.845 1.00 95.81 75 GLU A N 1
ATOM 599 C CA . GLU A 1 75 ? 2.777 -9.481 -1.583 1.00 95.81 75 GLU A CA 1
ATOM 600 C C . GLU A 1 75 ? 2.787 -9.252 -3.102 1.00 95.81 75 GLU A C 1
ATOM 602 O O . GLU A 1 75 ? 3.615 -9.816 -3.819 1.00 95.81 75 GLU A O 1
ATOM 607 N N . TYR A 1 76 ? 1.919 -8.362 -3.589 1.00 95.31 76 TYR A N 1
ATOM 608 C CA . TYR A 1 76 ? 1.912 -7.982 -4.997 1.00 95.31 76 TYR A CA 1
ATOM 609 C C . TYR A 1 76 ? 3.221 -7.303 -5.413 1.00 95.31 76 TYR A C 1
ATOM 611 O O . TYR A 1 76 ? 3.786 -7.674 -6.440 1.00 95.31 76 TYR A O 1
ATOM 619 N N . LEU A 1 77 ? 3.731 -6.350 -4.624 1.00 93.94 77 LEU A N 1
ATOM 620 C CA . LEU A 1 77 ? 4.989 -5.659 -4.924 1.00 93.94 77 LEU A CA 1
ATOM 621 C C . LEU A 1 77 ? 6.155 -6.637 -5.059 1.00 93.94 77 LEU A C 1
ATOM 623 O O . LEU A 1 77 ? 6.899 -6.543 -6.030 1.00 93.94 77 LEU A O 1
ATOM 627 N N . ILE A 1 78 ? 6.244 -7.615 -4.156 1.00 93.19 78 ILE A N 1
ATOM 628 C CA . ILE A 1 78 ? 7.246 -8.684 -4.215 1.00 93.19 78 ILE A CA 1
ATOM 629 C C . ILE A 1 78 ? 7.088 -9.507 -5.499 1.00 93.19 78 ILE A C 1
ATOM 631 O O . ILE A 1 78 ? 8.079 -9.786 -6.166 1.00 93.19 78 ILE A O 1
ATOM 635 N N . SER A 1 79 ? 5.857 -9.857 -5.885 1.00 91.31 79 SER A N 1
ATOM 636 C CA . SER A 1 79 ? 5.604 -10.664 -7.091 1.00 91.31 79 SER A CA 1
ATOM 637 C C . SER A 1 79 ? 6.012 -9.980 -8.401 1.00 91.31 79 SER A C 1
ATOM 639 O O . SER A 1 79 ? 6.294 -10.659 -9.384 1.00 91.31 79 SER A O 1
ATOM 641 N N . VAL A 1 80 ? 6.043 -8.644 -8.418 1.00 91.12 80 VAL A N 1
ATOM 642 C CA . VAL A 1 80 ? 6.428 -7.840 -9.589 1.00 91.12 80 VAL A CA 1
ATOM 643 C C . VAL A 1 80 ? 7.859 -7.312 -9.502 1.00 91.12 80 VAL A C 1
ATOM 645 O O . VAL A 1 80 ? 8.252 -6.479 -10.328 1.00 91.12 80 VAL A O 1
ATOM 648 N N . LEU A 1 81 ? 8.635 -7.748 -8.503 1.00 89.81 81 LEU A N 1
ATOM 649 C CA . LEU A 1 81 ? 10.069 -7.499 -8.488 1.00 89.81 81 LEU A CA 1
ATOM 650 C C . LEU A 1 81 ? 10.724 -8.257 -9.651 1.00 89.81 81 LEU A C 1
ATOM 652 O O . LEU A 1 81 ? 10.300 -9.364 -9.988 1.00 89.81 81 LEU A O 1
ATOM 656 N N . PRO A 1 82 ? 11.753 -7.675 -10.284 1.00 85.31 82 PRO A N 1
ATOM 657 C CA . PRO A 1 82 ? 12.510 -8.396 -11.292 1.00 85.31 82 PRO A CA 1
ATOM 658 C C . PRO A 1 82 ? 13.162 -9.631 -10.670 1.00 85.31 82 PRO A C 1
ATOM 660 O O . PRO A 1 82 ? 13.646 -9.585 -9.537 1.00 85.31 82 PRO A O 1
ATOM 663 N N . SER A 1 83 ? 13.145 -10.737 -11.416 1.00 80.12 83 SER A N 1
ATOM 664 C CA . SER A 1 83 ? 13.757 -11.988 -10.973 1.00 80.12 83 SER A CA 1
ATOM 665 C C . SER A 1 83 ? 15.246 -11.770 -10.708 1.00 80.12 83 SER A C 1
ATOM 667 O O . SER A 1 83 ? 15.908 -11.137 -11.534 1.00 80.12 83 SER A O 1
ATOM 669 N N . PRO A 1 84 ? 15.798 -12.312 -9.609 1.00 72.81 84 PRO A N 1
ATOM 670 C CA . PRO A 1 84 ? 17.240 -12.342 -9.442 1.00 72.81 84 PRO A CA 1
ATOM 671 C C . PRO A 1 84 ? 17.875 -13.195 -10.555 1.00 72.81 84 PRO A C 1
ATOM 673 O O . PRO A 1 84 ? 17.226 -14.128 -11.054 1.00 72.81 84 PRO A O 1
ATOM 676 N N . PRO A 1 85 ? 19.128 -12.899 -10.942 1.00 64.06 85 PRO A N 1
ATOM 677 C CA . PRO A 1 85 ? 19.859 -13.719 -11.894 1.00 64.06 85 PRO A CA 1
ATOM 678 C C . PRO A 1 85 ? 20.051 -15.146 -11.348 1.00 64.06 85 PRO A C 1
ATOM 680 O O . PRO A 1 85 ? 20.076 -15.348 -10.127 1.00 64.06 85 PRO A O 1
ATOM 683 N N . PRO A 1 86 ? 20.169 -16.155 -12.232 1.00 71.38 86 PRO A N 1
ATOM 684 C CA . PRO A 1 86 ? 20.401 -17.529 -11.813 1.00 71.38 86 PRO A CA 1
ATOM 685 C C . PRO A 1 86 ? 21.705 -17.634 -11.007 1.00 71.38 86 PRO A C 1
ATOM 687 O O . PRO A 1 86 ? 22.673 -16.929 -11.306 1.00 71.38 86 PRO A O 1
ATOM 690 N N . PRO A 1 87 ? 21.753 -18.507 -9.984 1.00 68.12 87 PRO A N 1
ATOM 691 C CA . PRO A 1 87 ? 22.963 -18.696 -9.199 1.00 68.12 87 PRO A CA 1
ATOM 692 C C . PRO A 1 87 ? 24.110 -19.174 -10.105 1.00 68.12 87 PRO A C 1
ATOM 694 O O . PRO A 1 87 ? 23.862 -19.965 -11.024 1.00 68.12 87 PRO A O 1
ATOM 697 N N . PRO A 1 88 ? 25.357 -18.729 -9.858 1.00 69.19 88 PRO A N 1
ATOM 698 C CA . PRO A 1 88 ? 26.503 -19.203 -10.618 1.00 69.19 88 PRO A CA 1
ATOM 699 C C . PRO A 1 88 ? 26.598 -20.733 -10.507 1.00 69.19 88 PRO A C 1
ATOM 701 O O . PRO A 1 88 ? 26.258 -21.290 -9.455 1.00 69.19 88 PRO A O 1
ATOM 704 N N . PRO A 1 89 ? 27.027 -21.430 -11.578 1.00 66.88 89 PRO A N 1
ATOM 705 C CA . PRO A 1 89 ? 27.148 -22.880 -11.561 1.00 66.88 89 PRO A CA 1
ATOM 706 C C . PRO A 1 89 ? 28.021 -23.287 -10.375 1.00 66.88 89 PRO A C 1
ATOM 708 O O . PRO A 1 89 ? 29.137 -22.789 -10.224 1.00 66.88 89 PRO A O 1
ATOM 711 N N . ALA A 1 90 ? 27.481 -24.155 -9.514 1.00 58.94 90 ALA A N 1
ATOM 712 C CA . ALA A 1 90 ? 28.196 -24.664 -8.355 1.00 58.94 90 ALA A CA 1
ATOM 713 C C . ALA A 1 90 ? 29.549 -25.208 -8.824 1.00 58.94 90 ALA A C 1
ATOM 715 O O . ALA A 1 90 ? 29.600 -26.154 -9.614 1.00 58.94 90 ALA A O 1
ATOM 716 N N . ALA A 1 91 ? 30.634 -24.576 -8.374 1.00 51.97 91 ALA A N 1
ATOM 717 C CA . ALA A 1 91 ? 31.972 -25.088 -8.608 1.00 51.97 91 ALA A CA 1
ATOM 718 C C . ALA A 1 91 ? 32.010 -26.553 -8.132 1.00 51.97 91 ALA A C 1
ATOM 720 O O . ALA A 1 91 ? 31.440 -26.851 -7.075 1.00 51.97 91 ALA A O 1
ATOM 721 N N . PRO A 1 92 ? 32.614 -27.475 -8.904 1.00 46.69 92 PRO A N 1
ATOM 722 C CA . PRO A 1 92 ? 32.658 -28.882 -8.540 1.00 46.69 92 PRO A CA 1
ATOM 723 C C . PRO A 1 92 ? 33.233 -29.020 -7.129 1.00 46.69 92 PRO A C 1
ATOM 725 O O . PRO A 1 92 ? 34.293 -28.478 -6.814 1.00 46.69 92 PRO A O 1
ATOM 728 N N . ALA A 1 93 ? 32.471 -29.700 -6.276 1.00 49.75 93 ALA A N 1
ATOM 729 C CA . ALA A 1 93 ? 32.782 -29.944 -4.881 1.00 49.75 93 ALA A CA 1
ATOM 730 C C . ALA A 1 93 ? 33.975 -30.898 -4.764 1.00 49.75 93 ALA A C 1
ATOM 732 O O . ALA A 1 93 ? 33.789 -32.081 -4.536 1.00 49.75 93 ALA A O 1
ATOM 733 N N . ASP A 1 94 ? 35.186 -30.382 -4.943 1.00 41.12 94 ASP A N 1
ATOM 734 C CA . ASP A 1 94 ? 36.423 -31.041 -4.534 1.00 41.12 94 ASP A CA 1
ATOM 735 C C . ASP A 1 94 ? 37.509 -29.983 -4.332 1.00 41.12 94 ASP A C 1
ATOM 737 O O . ASP A 1 94 ? 38.306 -29.696 -5.222 1.00 41.12 94 ASP A O 1
ATOM 741 N N . SER A 1 95 ? 37.489 -29.351 -3.155 1.00 39.19 95 SER A N 1
ATOM 742 C CA . SER A 1 95 ? 38.666 -28.933 -2.368 1.00 39.19 95 SER A CA 1
ATOM 743 C C . SER A 1 95 ? 38.214 -28.046 -1.210 1.00 39.19 95 SER A C 1
ATOM 745 O O . SER A 1 95 ? 38.102 -26.827 -1.314 1.00 39.19 95 SER A O 1
ATOM 747 N N . ALA A 1 96 ? 37.956 -28.681 -0.070 1.00 46.78 96 ALA A N 1
ATOM 748 C CA . ALA A 1 96 ? 37.842 -28.000 1.205 1.00 46.78 96 ALA A CA 1
ATOM 749 C C . ALA A 1 96 ? 39.221 -27.468 1.634 1.00 46.78 96 ALA A C 1
ATOM 751 O O . ALA A 1 96 ? 40.024 -28.224 2.170 1.00 46.78 96 ALA A O 1
ATOM 752 N N . ALA A 1 97 ? 39.499 -26.179 1.424 1.00 46.31 97 ALA A N 1
ATOM 753 C CA . ALA A 1 97 ? 40.500 -25.442 2.197 1.00 46.31 97 ALA A CA 1
ATOM 754 C C . ALA A 1 97 ? 40.320 -23.921 2.041 1.00 46.31 97 ALA A C 1
ATOM 756 O O . ALA A 1 97 ? 40.347 -23.397 0.935 1.00 46.31 97 ALA A O 1
ATOM 757 N N . ALA A 1 98 ? 40.217 -23.243 3.188 1.00 39.72 98 ALA A N 1
ATOM 758 C CA . ALA A 1 98 ? 40.255 -21.792 3.397 1.00 39.72 98 ALA A CA 1
ATOM 759 C C . ALA A 1 98 ? 39.035 -20.975 2.920 1.00 39.72 98 ALA A C 1
ATOM 761 O O . ALA A 1 98 ? 39.038 -20.348 1.867 1.00 39.72 98 ALA A O 1
ATOM 762 N N . ALA A 1 99 ? 38.025 -20.885 3.789 1.00 37.50 99 ALA A N 1
ATOM 763 C CA . ALA A 1 99 ? 37.059 -19.791 3.754 1.00 37.50 99 ALA A CA 1
ATOM 764 C C . ALA A 1 99 ? 37.733 -18.471 4.198 1.00 37.50 99 ALA A C 1
ATOM 766 O O . ALA A 1 99 ? 38.239 -18.416 5.323 1.00 37.50 99 ALA A O 1
ATOM 767 N N . PRO A 1 100 ? 37.730 -17.396 3.388 1.00 46.72 100 PRO A N 1
ATOM 768 C CA . PRO A 1 100 ? 37.871 -16.043 3.907 1.00 46.72 100 PRO A CA 1
ATOM 769 C C . PRO A 1 100 ? 36.527 -15.569 4.512 1.00 46.72 100 PRO A C 1
ATOM 771 O O . PRO A 1 100 ? 35.466 -16.061 4.121 1.00 46.72 100 PRO A O 1
ATOM 774 N N . PRO A 1 101 ? 36.547 -14.647 5.496 1.00 47.97 101 PRO A N 1
ATOM 775 C CA . PRO A 1 101 ? 35.349 -14.197 6.211 1.00 47.97 101 PRO A CA 1
ATOM 776 C C . PRO A 1 101 ? 34.359 -13.463 5.286 1.00 47.97 101 PRO A C 1
ATOM 778 O O . PRO A 1 101 ? 34.769 -12.959 4.237 1.00 47.97 101 PRO A O 1
ATOM 781 N N . PRO A 1 102 ? 33.063 -13.380 5.658 1.00 45.94 102 PRO A N 1
ATOM 782 C CA . PRO A 1 102 ? 32.018 -12.876 4.776 1.00 45.94 102 PRO A CA 1
ATOM 783 C C . PRO A 1 102 ? 32.248 -11.390 4.505 1.00 45.94 102 PRO A C 1
ATOM 785 O O . PRO A 1 102 ? 32.070 -10.544 5.383 1.00 45.94 102 PRO A O 1
ATOM 788 N N . GLN A 1 103 ? 32.664 -11.069 3.282 1.00 37.78 103 GLN A N 1
ATOM 789 C CA . GLN A 1 103 ? 32.665 -9.696 2.810 1.00 37.78 103 GLN A CA 1
ATOM 790 C C . GLN A 1 103 ? 31.237 -9.318 2.425 1.00 37.78 103 GLN A C 1
ATOM 792 O O . GLN A 1 103 ? 30.621 -9.916 1.544 1.00 37.78 103 GLN A O 1
ATOM 797 N N . ASN A 1 104 ? 30.723 -8.322 3.141 1.00 42.94 104 ASN A N 1
ATOM 798 C CA . ASN A 1 104 ? 29.553 -7.539 2.778 1.00 42.94 104 ASN A CA 1
ATOM 799 C C . ASN A 1 104 ? 29.540 -7.206 1.277 1.00 42.94 104 ASN A C 1
ATOM 801 O O . ASN A 1 104 ? 30.512 -6.664 0.761 1.00 42.94 104 ASN A O 1
ATOM 805 N N . GLY A 1 105 ? 28.391 -7.432 0.636 1.00 46.97 105 GLY A N 1
ATOM 806 C CA . GLY A 1 105 ? 27.964 -6.696 -0.554 1.00 46.97 105 GLY A CA 1
ATOM 807 C C . GLY A 1 105 ? 28.773 -6.940 -1.825 1.00 46.97 105 GLY A C 1
ATOM 808 O O . GLY A 1 105 ? 29.407 -6.023 -2.332 1.00 46.97 105 GLY A O 1
ATOM 809 N N . THR A 1 106 ? 28.677 -8.133 -2.402 1.00 36.59 106 THR A N 1
ATOM 810 C CA . THR A 1 106 ? 28.990 -8.334 -3.824 1.00 36.59 106 THR A CA 1
ATOM 811 C C . THR A 1 106 ? 27.740 -8.860 -4.514 1.00 36.59 106 THR A C 1
ATOM 813 O O . THR A 1 106 ? 27.426 -10.045 -4.479 1.00 36.59 106 THR A O 1
ATOM 816 N N . GLY A 1 107 ? 26.959 -7.924 -5.062 1.00 42.09 107 GLY A N 1
ATOM 817 C CA . GLY A 1 107 ? 25.886 -8.242 -5.995 1.00 42.09 107 GLY A CA 1
ATOM 818 C C . GLY A 1 107 ? 26.500 -8.886 -7.232 1.00 42.09 107 GLY A C 1
ATOM 819 O O . GLY A 1 107 ? 27.401 -8.325 -7.847 1.00 42.09 107 GLY A O 1
ATOM 820 N N . THR A 1 108 ? 26.052 -10.095 -7.530 1.00 44.66 108 THR A N 1
ATOM 821 C CA . THR A 1 108 ? 26.482 -10.931 -8.646 1.00 44.66 108 THR A CA 1
ATOM 822 C C . THR A 1 108 ? 26.151 -10.232 -9.974 1.00 44.66 108 THR A C 1
ATOM 824 O O . THR A 1 108 ? 24.996 -10.232 -10.385 1.00 44.66 108 THR A O 1
ATOM 827 N N . GLY A 1 109 ? 27.145 -9.599 -10.608 1.00 48.75 109 GLY A N 1
ATOM 828 C CA . GLY A 1 109 ? 26.996 -8.776 -11.822 1.00 48.75 109 GLY A CA 1
ATOM 829 C C . GLY A 1 109 ? 27.217 -9.496 -13.160 1.00 48.75 109 GLY A C 1
ATOM 830 O O . GLY A 1 109 ? 27.056 -8.879 -14.202 1.00 48.75 109 GLY A O 1
ATOM 831 N N . ASP A 1 110 ? 27.548 -10.791 -13.173 1.00 49.56 110 ASP A N 1
ATOM 832 C CA . ASP A 1 110 ? 28.006 -11.469 -14.404 1.00 49.56 110 ASP A CA 1
ATOM 833 C C . ASP A 1 110 ? 26.927 -11.637 -15.494 1.00 49.56 110 ASP A C 1
ATOM 835 O O . ASP A 1 110 ? 27.247 -11.679 -16.682 1.00 49.56 110 ASP A O 1
ATOM 839 N N . GLY A 1 111 ? 25.647 -11.752 -15.119 1.00 56.06 111 GLY A N 1
ATOM 840 C CA . GLY A 1 111 ? 24.546 -11.893 -16.084 1.00 56.06 111 GLY A CA 1
ATOM 841 C C . GLY A 1 111 ? 24.148 -10.567 -16.735 1.00 56.06 111 GLY A C 1
ATOM 842 O O . GLY A 1 111 ? 23.928 -10.509 -17.945 1.00 56.06 111 GLY A O 1
ATOM 843 N N . ASP A 1 112 ? 24.123 -9.505 -15.931 1.00 62.56 112 ASP A N 1
ATOM 844 C CA . ASP A 1 112 ? 23.760 -8.162 -16.375 1.00 62.56 112 ASP A CA 1
ATOM 845 C C . ASP A 1 112 ? 24.870 -7.553 -17.242 1.00 62.56 112 ASP A C 1
ATOM 847 O O . ASP A 1 112 ? 24.571 -6.862 -18.209 1.00 62.56 112 ASP A O 1
ATOM 851 N N . GLU A 1 113 ? 26.144 -7.855 -16.961 1.00 71.25 113 GLU A N 1
ATOM 852 C CA . GLU A 1 113 ? 27.290 -7.359 -17.736 1.00 71.25 113 GLU A CA 1
ATOM 853 C C . GLU A 1 113 ? 27.238 -7.835 -19.198 1.00 71.25 113 GLU A C 1
ATOM 855 O O . GLU A 1 113 ? 27.451 -7.056 -20.124 1.00 71.25 113 GLU A O 1
ATOM 860 N N . ALA A 1 114 ? 26.905 -9.110 -19.428 1.00 75.44 114 ALA A N 1
ATOM 861 C CA . ALA A 1 114 ? 26.836 -9.676 -20.774 1.00 75.44 114 ALA A CA 1
ATOM 862 C C . ALA A 1 114 ? 25.625 -9.164 -21.570 1.00 75.44 114 ALA A C 1
ATOM 864 O O . ALA A 1 114 ? 25.725 -8.949 -22.780 1.00 75.44 114 ALA A O 1
ATOM 865 N N . GLU A 1 115 ? 24.478 -8.972 -20.912 1.00 78.69 115 GLU A N 1
ATOM 866 C CA . GLU A 1 115 ? 23.304 -8.347 -21.531 1.00 78.69 115 GLU A CA 1
ATOM 867 C C . GLU A 1 115 ? 23.570 -6.868 -21.836 1.00 78.69 115 GLU A C 1
ATOM 869 O O . GLU A 1 115 ? 23.266 -6.393 -22.930 1.00 78.69 115 GLU A O 1
ATOM 874 N N . PHE A 1 116 ? 24.214 -6.160 -20.910 1.00 81.00 116 PHE A N 1
ATOM 875 C CA . PHE A 1 116 ? 24.579 -4.760 -21.070 1.00 81.00 116 PHE A CA 1
ATOM 876 C C . PHE A 1 116 ? 25.603 -4.555 -22.190 1.00 81.00 116 PHE A C 1
ATOM 878 O O . PHE A 1 116 ? 25.424 -3.661 -23.012 1.00 81.00 116 PHE A O 1
ATOM 885 N N . ALA A 1 117 ? 26.616 -5.419 -22.292 1.00 85.12 117 ALA A N 1
ATOM 886 C CA . ALA A 1 117 ? 27.602 -5.373 -23.371 1.00 85.12 117 ALA A CA 1
ATOM 887 C C . ALA A 1 117 ? 26.960 -5.583 -24.752 1.00 85.12 117 ALA A C 1
ATOM 889 O O . ALA A 1 117 ? 27.315 -4.910 -25.719 1.00 85.12 117 ALA A O 1
ATOM 890 N N . ARG A 1 118 ? 25.973 -6.484 -24.853 1.00 88.19 118 ARG A N 1
ATOM 891 C CA . ARG A 1 118 ? 25.191 -6.657 -26.089 1.00 88.19 118 ARG A CA 1
ATOM 892 C C . ARG A 1 118 ? 24.369 -5.416 -26.409 1.00 88.19 118 ARG A C 1
ATOM 894 O O . ARG A 1 118 ? 24.352 -4.981 -27.553 1.00 88.19 118 ARG A O 1
ATOM 901 N N . LEU A 1 119 ? 23.726 -4.830 -25.404 1.00 89.25 119 LEU A N 1
ATOM 902 C CA . LEU A 1 119 ? 22.933 -3.620 -25.588 1.00 89.25 119 LEU A CA 1
ATOM 903 C C . LEU A 1 119 ? 23.795 -2.420 -26.013 1.00 89.25 119 LEU A C 1
ATOM 905 O O . LEU A 1 119 ? 23.366 -1.626 -26.847 1.00 89.25 119 LEU A O 1
ATOM 909 N N . GLU A 1 120 ? 25.004 -2.287 -25.467 1.00 91.44 120 GLU A N 1
ATOM 910 C CA . GLU A 1 120 ? 25.974 -1.267 -25.877 1.00 91.44 120 GLU A CA 1
ATOM 911 C C . GLU A 1 120 ? 26.377 -1.452 -27.343 1.00 91.44 120 GLU A C 1
ATOM 913 O O . GLU A 1 120 ? 26.344 -0.494 -28.115 1.00 91.44 120 GLU A O 1
ATOM 918 N N . GLN A 1 121 ? 26.662 -2.692 -27.751 1.00 93.94 121 GLN A N 1
ATOM 919 C CA . GLN A 1 121 ? 26.957 -3.021 -29.143 1.00 93.94 121 GLN A CA 1
ATOM 920 C C . GLN A 1 121 ? 25.784 -2.683 -30.079 1.00 93.94 121 GLN A C 1
ATOM 922 O O . GLN A 1 121 ? 25.999 -2.076 -31.131 1.00 93.94 121 GLN A O 1
ATOM 927 N N . ASP A 1 122 ? 24.554 -3.032 -29.698 1.00 92.38 122 ASP A N 1
ATOM 928 C CA . ASP A 1 122 ? 23.353 -2.727 -30.481 1.00 92.38 122 ASP A CA 1
ATOM 929 C C . ASP A 1 122 ? 23.167 -1.210 -30.631 1.00 92.38 122 ASP A C 1
ATOM 931 O O . ASP A 1 122 ? 22.963 -0.715 -31.743 1.00 92.38 122 ASP A O 1
ATOM 935 N N . LEU A 1 123 ? 23.312 -0.453 -29.538 1.00 94.62 123 LEU A N 1
ATOM 936 C CA . LEU A 1 123 ? 23.237 1.010 -29.556 1.00 94.62 123 LEU A CA 1
ATOM 937 C C . LEU A 1 123 ? 24.299 1.613 -30.483 1.00 94.62 123 LEU A C 1
ATOM 939 O O . LEU A 1 123 ? 24.020 2.554 -31.226 1.00 94.62 123 LEU A O 1
ATOM 943 N N . GLN A 1 124 ? 25.515 1.077 -30.441 1.00 94.00 124 GLN A N 1
ATOM 944 C CA . GLN A 1 124 ? 26.621 1.562 -31.252 1.00 94.00 124 GLN A CA 1
ATOM 945 C C . GLN A 1 124 ? 26.375 1.301 -32.739 1.00 94.00 124 GLN A C 1
ATOM 947 O O . GLN A 1 124 ? 26.512 2.220 -33.541 1.00 94.00 124 GLN A O 1
ATOM 952 N N . SER A 1 125 ? 25.878 0.111 -33.085 1.00 95.69 125 SER A N 1
ATOM 953 C CA . SER A 1 125 ? 25.491 -0.210 -34.462 1.00 95.69 125 SER A CA 1
ATOM 954 C C . SER A 1 125 ? 24.374 0.698 -34.990 1.00 95.69 125 SER A C 1
ATOM 956 O O . SER A 1 125 ? 24.453 1.183 -36.116 1.00 95.69 125 SER A O 1
ATOM 958 N N . ALA A 1 126 ? 23.373 1.003 -34.157 1.00 94.75 126 ALA A N 1
ATOM 959 C CA . ALA A 1 126 ? 22.283 1.902 -34.523 1.00 94.75 126 ALA A CA 1
ATOM 960 C C . ALA A 1 126 ? 22.771 3.347 -34.724 1.00 94.75 126 ALA A C 1
ATOM 962 O O . ALA A 1 126 ? 22.291 4.052 -35.613 1.00 94.75 126 ALA A O 1
ATOM 963 N N . ASN A 1 127 ? 23.737 3.793 -33.916 1.00 94.06 127 ASN A N 1
ATOM 964 C CA . ASN A 1 127 ? 24.367 5.101 -34.088 1.00 94.06 127 ASN A CA 1
ATOM 965 C C . ASN A 1 127 ? 25.192 5.171 -35.380 1.00 94.06 127 ASN A C 1
ATOM 967 O O . ASN A 1 127 ? 25.122 6.184 -36.077 1.00 94.06 127 ASN A O 1
ATOM 971 N N . ASP A 1 128 ? 25.933 4.113 -35.714 1.00 95.06 128 ASP A N 1
ATOM 972 C CA . ASP A 1 128 ? 26.716 4.040 -36.952 1.00 95.06 128 ASP A CA 1
ATOM 973 C C . ASP A 1 128 ? 25.799 4.068 -38.185 1.00 95.06 128 ASP A C 1
ATOM 975 O O . ASP A 1 128 ? 26.010 4.869 -39.095 1.00 95.06 128 ASP A O 1
ATOM 979 N N . GLU A 1 129 ? 24.711 3.291 -38.178 1.00 94.31 129 GLU A N 1
ATOM 980 C CA . GLU A 1 129 ? 23.708 3.307 -39.252 1.00 94.31 129 GLU A CA 1
ATOM 981 C C . GLU A 1 129 ? 23.060 4.693 -39.407 1.00 94.31 129 GLU A C 1
ATOM 983 O O . GLU A 1 129 ? 22.859 5.183 -40.522 1.00 94.31 129 GLU A O 1
ATOM 988 N N . TYR A 1 130 ? 22.775 5.369 -38.291 1.00 93.00 130 TYR A N 1
ATOM 989 C CA . TYR A 1 130 ? 22.262 6.736 -38.306 1.00 93.00 130 TYR A CA 1
ATOM 990 C C . TYR A 1 130 ? 23.254 7.727 -38.939 1.00 93.00 130 TYR A C 1
ATOM 992 O O . TYR A 1 130 ? 22.850 8.580 -39.735 1.00 93.00 130 TYR A O 1
ATOM 1000 N N . LEU A 1 131 ? 24.548 7.623 -38.621 1.00 93.06 131 LEU A N 1
ATOM 1001 C CA . LEU A 1 131 ? 25.590 8.473 -39.207 1.00 93.06 131 LEU A CA 1
ATOM 1002 C C . LEU A 1 131 ? 25.756 8.220 -40.711 1.00 93.06 131 LEU A C 1
ATOM 1004 O O . LEU A 1 131 ? 25.822 9.181 -41.485 1.00 93.06 131 LEU A O 1
ATOM 1008 N N . ASP A 1 132 ? 25.734 6.957 -41.134 1.00 94.06 132 ASP A N 1
ATOM 1009 C CA . ASP A 1 132 ? 25.789 6.578 -42.548 1.00 94.06 132 ASP A CA 1
ATOM 1010 C C . ASP A 1 132 ? 24.582 7.123 -43.325 1.00 94.06 132 ASP A C 1
ATOM 1012 O O . ASP A 1 132 ? 24.730 7.673 -44.422 1.00 94.06 132 ASP A O 1
ATOM 1016 N N . ALA A 1 133 ? 23.381 7.047 -42.745 1.00 90.75 133 ALA A N 1
ATOM 1017 C CA . ALA A 1 133 ? 22.172 7.606 -43.345 1.00 90.75 133 ALA A CA 1
ATOM 1018 C C . ALA A 1 133 ? 22.263 9.134 -43.519 1.00 90.75 133 ALA A C 1
ATOM 1020 O O . ALA A 1 133 ? 21.855 9.671 -44.556 1.00 90.75 133 ALA A O 1
ATOM 1021 N N . LEU A 1 134 ? 22.835 9.848 -42.542 1.00 88.81 134 LEU A N 1
ATOM 1022 C CA . LEU A 1 134 ? 23.082 11.289 -42.655 1.00 88.81 134 LEU A CA 1
ATOM 1023 C C . LEU A 1 134 ? 24.086 11.616 -43.767 1.00 88.81 134 LEU A C 1
ATOM 1025 O O . LEU A 1 134 ? 23.884 12.585 -44.507 1.00 88.81 134 LEU A O 1
ATOM 1029 N N . GLN A 1 135 ? 25.141 10.812 -43.914 1.00 88.06 135 GLN A N 1
ATOM 1030 C CA . GLN A 1 135 ? 26.131 10.999 -44.970 1.00 88.06 135 GLN A CA 1
ATOM 1031 C C . GLN A 1 135 ? 25.513 10.781 -46.357 1.00 88.06 135 GLN A C 1
ATOM 1033 O O . GLN A 1 135 ? 25.637 11.650 -47.224 1.00 88.06 135 GLN A O 1
ATOM 1038 N N . GLN A 1 136 ? 24.765 9.692 -46.550 1.00 86.12 136 GLN A N 1
ATOM 1039 C CA . GLN A 1 136 ? 24.076 9.404 -47.812 1.00 86.12 136 GLN A CA 1
ATOM 1040 C C . GLN A 1 136 ? 23.049 10.484 -48.174 1.00 86.12 136 GLN A C 1
ATOM 1042 O O . GLN A 1 136 ? 22.911 10.848 -49.345 1.00 86.12 136 GLN A O 1
ATOM 1047 N N . ALA A 1 137 ? 22.344 11.045 -47.188 1.00 80.44 137 ALA A N 1
ATOM 1048 C CA . ALA A 1 137 ? 21.439 12.171 -47.407 1.00 80.44 137 ALA A CA 1
ATOM 1049 C C . ALA A 1 137 ? 22.194 13.446 -47.836 1.00 80.44 137 ALA A C 1
ATOM 1051 O O . ALA A 1 137 ? 21.750 14.158 -48.743 1.00 80.44 137 ALA A O 1
ATOM 1052 N N . GLY A 1 138 ? 23.360 13.715 -47.240 1.00 76.56 138 GLY A N 1
ATOM 1053 C CA . GLY A 1 138 ? 24.248 14.808 -47.645 1.00 76.56 138 GLY A CA 1
ATOM 1054 C C . GLY A 1 138 ? 24.786 14.643 -49.071 1.00 76.56 138 GLY A C 1
ATOM 1055 O O . GLY A 1 138 ? 24.765 15.588 -49.864 1.00 76.56 138 GLY A O 1
ATOM 1056 N N . GLU A 1 139 ? 25.197 13.429 -49.431 1.00 75.00 139 GLU A N 1
ATOM 1057 C CA . GLU A 1 139 ? 25.684 13.076 -50.769 1.00 75.00 139 GLU A CA 1
ATOM 1058 C C . GLU A 1 139 ? 24.569 13.128 -51.818 1.00 75.00 139 GLU A C 1
ATOM 1060 O O . GLU A 1 139 ? 24.772 13.653 -52.913 1.00 75.00 139 GLU A O 1
ATOM 1065 N N . SER A 1 140 ? 23.362 12.681 -51.471 1.00 67.00 140 SER A N 1
ATOM 1066 C CA . SER A 1 140 ? 22.176 12.771 -52.332 1.00 67.00 140 SER A CA 1
ATOM 1067 C C . SER A 1 140 ? 21.772 14.225 -52.596 1.00 67.00 140 SER A C 1
ATOM 1069 O O . SER A 1 140 ? 21.412 14.575 -53.722 1.00 67.00 140 SER A O 1
ATOM 1071 N N . SER A 1 141 ? 21.900 15.099 -51.593 1.00 63.91 141 SER A N 1
ATOM 1072 C CA . SER A 1 141 ? 21.709 16.548 -51.744 1.00 63.91 141 SER A CA 1
ATOM 1073 C C . SER A 1 141 ? 22.743 17.162 -52.702 1.00 63.91 141 SER A C 1
ATOM 1075 O O . SER A 1 141 ? 22.396 17.933 -53.602 1.00 63.91 141 SER A O 1
ATOM 1077 N N . HIS A 1 142 ? 24.010 16.745 -52.596 1.00 58.62 142 HIS A N 1
ATOM 1078 C CA . HIS A 1 142 ? 25.067 17.143 -53.529 1.00 58.62 142 HIS A CA 1
ATOM 1079 C C . HIS A 1 142 ? 24.844 16.599 -54.948 1.00 58.62 142 HIS A C 1
ATOM 1081 O O . HIS A 1 142 ? 25.010 17.333 -55.924 1.00 58.62 142 HIS A O 1
ATOM 1087 N N . HIS A 1 143 ? 24.416 15.344 -55.094 1.00 54.50 143 HIS A N 1
ATOM 1088 C CA . HIS A 1 143 ? 24.137 14.747 -56.398 1.00 54.50 143 HIS A CA 1
ATOM 1089 C C . HIS A 1 143 ? 22.960 15.445 -57.098 1.00 54.50 143 HIS A C 1
ATOM 1091 O O . HIS A 1 143 ? 23.017 15.689 -58.309 1.00 54.50 143 HIS A O 1
ATOM 1097 N N . PHE A 1 144 ? 21.928 15.834 -56.346 1.00 50.69 144 PHE A N 1
ATOM 1098 C CA . PHE A 1 144 ? 2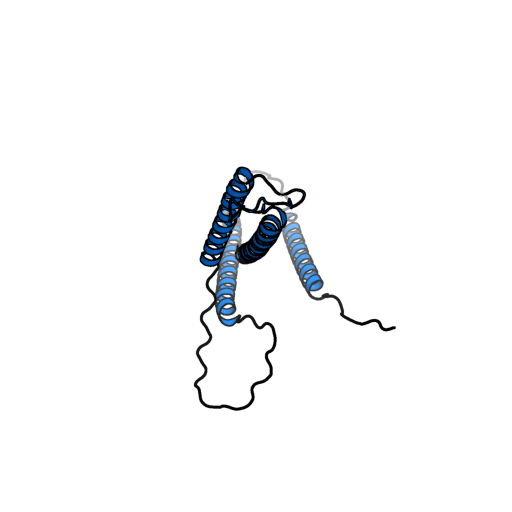0.808 16.612 -56.869 1.00 50.69 144 PHE A CA 1
ATOM 1099 C C . PHE A 1 144 ? 21.248 18.004 -57.358 1.00 50.69 144 PHE A C 1
ATOM 1101 O O . PHE A 1 144 ? 20.812 18.445 -58.422 1.00 50.69 144 PHE A O 1
ATOM 1108 N N . ALA A 1 145 ? 22.194 18.654 -56.669 1.00 55.03 145 ALA A N 1
ATOM 1109 C CA . ALA A 1 145 ? 22.777 19.923 -57.113 1.00 55.03 145 ALA A CA 1
ATOM 1110 C C . ALA A 1 145 ? 23.538 19.816 -58.454 1.00 55.03 145 ALA A C 1
ATOM 1112 O O . ALA A 1 145 ? 23.572 20.782 -59.215 1.00 55.03 145 ALA A O 1
ATOM 1113 N N . HIS A 1 146 ? 24.097 18.644 -58.782 1.00 54.31 146 HIS A N 1
ATOM 1114 C CA . HIS A 1 146 ? 24.827 18.401 -60.036 1.00 54.31 146 HIS A CA 1
ATOM 1115 C C . HIS A 1 146 ? 23.943 18.015 -61.236 1.00 54.31 146 HIS A C 1
ATOM 1117 O O . HIS A 1 146 ? 24.437 17.994 -62.363 1.00 54.31 146 HIS A O 1
ATOM 1123 N N . ARG A 1 147 ? 22.652 17.710 -61.028 1.00 48.94 147 ARG A N 1
ATOM 1124 C CA . ARG A 1 147 ? 21.719 17.293 -62.097 1.00 48.94 147 ARG A CA 1
ATOM 1125 C C . ARG A 1 147 ? 20.712 18.373 -62.502 1.00 48.94 147 ARG A C 1
ATOM 1127 O O . ARG A 1 147 ? 19.910 18.153 -63.408 1.00 48.94 147 ARG A O 1
ATOM 1134 N N . LEU A 1 148 ? 20.746 19.533 -61.849 1.00 46.75 148 LEU A N 1
ATOM 1135 C CA . LEU A 1 148 ? 19.933 20.684 -62.224 1.00 46.75 148 LEU A CA 1
ATOM 1136 C C . LEU A 1 148 ? 20.577 21.401 -63.430 1.00 46.75 148 LEU A C 1
ATOM 1138 O O . LEU A 1 148 ? 21.784 21.652 -63.405 1.00 46.75 148 LEU A O 1
ATOM 1142 N N . PRO A 1 149 ? 19.813 21.737 -64.492 1.00 52.03 149 PRO A N 1
ATOM 1143 C CA . PRO A 1 149 ? 20.317 22.582 -65.576 1.00 52.03 149 PRO A CA 1
ATOM 1144 C C . PRO A 1 149 ? 20.817 23.921 -65.006 1.00 52.03 149 PRO A C 1
ATOM 1146 O O . PRO A 1 149 ? 20.319 24.351 -63.958 1.00 52.03 149 PRO A O 1
ATOM 1149 N N . PRO A 1 150 ? 21.798 24.585 -65.656 1.00 50.69 150 PRO A N 1
ATOM 1150 C CA . PRO A 1 150 ? 22.410 25.793 -65.115 1.00 50.69 150 PRO A CA 1
ATOM 1151 C C . PRO A 1 150 ? 21.320 26.806 -64.741 1.00 50.69 150 PRO A C 1
ATOM 1153 O O . PRO A 1 150 ? 20.431 27.065 -65.558 1.00 50.69 150 PRO A O 1
ATOM 1156 N N . PRO A 1 151 ? 21.344 27.372 -63.521 1.00 47.47 151 PRO A N 1
ATOM 1157 C CA . PRO A 1 151 ? 20.331 28.326 -63.120 1.00 47.47 151 PRO A CA 1
ATOM 1158 C C . PRO A 1 151 ? 20.496 29.584 -63.970 1.00 47.47 151 PRO A C 1
ATOM 1160 O O . PRO A 1 151 ? 21.430 30.365 -63.786 1.00 47.47 151 PRO A O 1
ATOM 1163 N N . CYS A 1 152 ? 19.560 29.815 -64.887 1.00 45.84 152 CYS A N 1
ATOM 1164 C CA . CYS A 1 152 ? 19.376 31.107 -65.540 1.00 45.84 152 CYS A CA 1
ATOM 1165 C C . CYS A 1 152 ? 18.790 32.139 -64.567 1.00 45.84 152 CYS A C 1
ATOM 1167 O O . CYS A 1 152 ? 17.868 32.855 -64.925 1.00 45.84 152 CYS A O 1
ATOM 1169 N N . TYR A 1 153 ? 19.296 32.255 -63.341 1.00 44.28 153 TYR A N 1
ATOM 1170 C CA . TYR A 1 153 ? 18.898 33.329 -62.435 1.00 44.28 153 TYR A CA 1
ATOM 1171 C C . TYR A 1 153 ? 20.069 33.651 -61.515 1.00 44.28 153 TYR A C 1
ATOM 1173 O O . TYR A 1 153 ? 20.626 32.768 -60.863 1.00 44.28 153 TYR A O 1
ATOM 1181 N N . LYS A 1 154 ? 20.438 34.935 -61.461 1.00 48.62 154 LYS A N 1
ATOM 1182 C CA . LYS A 1 154 ? 21.353 35.472 -60.456 1.00 48.62 154 LYS A CA 1
ATOM 1183 C C . LYS A 1 154 ? 20.729 35.270 -59.076 1.00 48.62 154 LYS A C 1
ATOM 1185 O O . LYS A 1 154 ? 19.976 36.120 -58.616 1.00 48.62 154 LYS A O 1
ATOM 1190 N N . LEU A 1 155 ? 21.031 34.147 -58.435 1.00 41.69 155 LEU A N 1
ATOM 1191 C CA . LEU A 1 155 ? 20.683 33.917 -57.044 1.00 41.69 155 LEU A CA 1
ATOM 1192 C C . LEU A 1 155 ? 21.941 34.108 -56.205 1.00 41.69 155 LEU A C 1
ATOM 1194 O O . LEU A 1 155 ? 22.937 33.397 -56.342 1.00 41.69 155 LEU A O 1
ATOM 1198 N N . THR A 1 156 ? 21.897 35.159 -55.399 1.00 46.31 156 THR A N 1
ATOM 1199 C CA . THR A 1 156 ? 22.918 35.583 -54.453 1.00 46.31 156 THR A CA 1
ATOM 1200 C C . THR A 1 156 ? 23.389 34.384 -53.635 1.00 46.31 156 THR A C 1
ATOM 1202 O O . THR A 1 156 ? 22.595 33.706 -52.987 1.00 46.31 156 THR A O 1
ATOM 1205 N N . ARG A 1 157 ? 24.692 34.107 -53.697 1.00 45.34 157 ARG A N 1
ATOM 1206 C CA . ARG A 1 157 ? 25.364 33.041 -52.951 1.00 45.34 157 ARG A CA 1
ATOM 1207 C C . ARG A 1 157 ? 25.129 33.277 -51.452 1.00 45.34 157 ARG A C 1
ATOM 1209 O O . ARG A 1 157 ? 25.714 34.198 -50.889 1.00 45.34 157 ARG A O 1
ATOM 1216 N N . ILE A 1 158 ? 24.267 32.486 -50.816 1.00 49.75 158 ILE A N 1
ATOM 1217 C CA . ILE A 1 158 ? 24.137 32.492 -49.353 1.00 49.75 158 ILE A CA 1
ATOM 1218 C C . ILE A 1 158 ? 25.342 31.710 -48.801 1.00 49.75 158 ILE A C 1
ATOM 1220 O O . ILE A 1 158 ? 25.574 30.581 -49.241 1.00 49.75 158 ILE A O 1
ATOM 1224 N N . PRO A 1 159 ? 26.156 32.284 -47.899 1.00 43.88 159 PRO A N 1
ATOM 1225 C CA . PRO A 1 159 ? 27.338 31.611 -47.375 1.00 43.88 159 PRO A CA 1
ATOM 1226 C C . PRO A 1 159 ? 26.935 30.464 -46.435 1.00 43.88 159 PRO A C 1
ATOM 1228 O O . PRO A 1 159 ? 26.399 30.682 -45.353 1.00 43.88 159 PRO A O 1
ATOM 1231 N N . THR A 1 160 ? 27.230 29.225 -46.832 1.00 49.00 160 THR A N 1
ATOM 1232 C CA . THR A 1 160 ? 26.987 27.992 -46.056 1.00 49.00 160 THR A CA 1
ATOM 1233 C C . THR A 1 160 ? 28.019 27.741 -44.946 1.00 49.00 160 THR A C 1
ATOM 1235 O O . THR A 1 160 ? 28.027 26.682 -44.324 1.00 49.00 160 THR A O 1
ATOM 1238 N N . THR A 1 161 ? 28.882 28.710 -44.634 1.00 49.06 161 THR A N 1
ATOM 1239 C CA . THR A 1 161 ? 29.923 28.576 -43.600 1.00 49.06 161 THR A CA 1
ATOM 1240 C C . THR A 1 161 ? 29.378 28.601 -42.168 1.00 49.06 161 THR A C 1
ATOM 1242 O O . THR A 1 161 ? 30.099 28.234 -41.247 1.00 49.06 161 THR A O 1
ATOM 1245 N N . SER A 1 162 ? 28.115 28.993 -41.966 1.00 50.28 162 SER A N 1
ATOM 1246 C CA . SER A 1 162 ? 27.536 29.163 -40.626 1.00 50.28 162 SER A CA 1
ATOM 1247 C C . SER A 1 162 ? 27.066 27.865 -39.957 1.00 50.28 162 SER A C 1
ATOM 1249 O O . SER A 1 162 ? 26.927 27.844 -38.738 1.00 50.28 162 SER A O 1
ATOM 1251 N N . VAL A 1 163 ? 26.789 26.798 -40.716 1.00 53.69 163 VAL A N 1
ATOM 1252 C CA . VAL A 1 163 ? 26.245 25.549 -40.138 1.00 53.69 163 VAL A CA 1
ATOM 1253 C C . VAL A 1 163 ? 27.368 24.654 -39.614 1.00 53.69 163 VAL A C 1
ATOM 1255 O O . VAL A 1 163 ? 27.246 24.082 -38.536 1.00 53.69 163 VAL A O 1
ATOM 1258 N N . ARG A 1 164 ? 28.505 24.609 -40.322 1.00 52.81 164 ARG A N 1
ATOM 1259 C CA . ARG A 1 164 ? 29.663 23.788 -39.937 1.00 52.81 164 ARG A CA 1
ATOM 1260 C C . ARG A 1 164 ? 30.250 24.203 -38.583 1.00 52.81 164 ARG A C 1
ATOM 1262 O O . ARG A 1 164 ? 30.558 23.346 -37.759 1.00 52.81 164 ARG A O 1
ATOM 1269 N N . THR A 1 165 ? 30.320 25.508 -38.322 1.00 55.72 165 THR A N 1
ATOM 1270 C CA . THR A 1 165 ? 30.816 26.047 -37.049 1.00 55.72 165 THR A CA 1
ATOM 1271 C C . THR A 1 165 ? 29.855 25.775 -35.892 1.00 55.72 165 THR A C 1
ATOM 1273 O O . THR A 1 165 ? 30.306 25.505 -34.781 1.00 55.72 165 THR A O 1
ATOM 1276 N N . GLN A 1 166 ? 28.538 25.772 -36.130 1.00 56.47 166 GLN A N 1
ATOM 1277 C CA . GLN A 1 166 ? 27.560 25.401 -35.102 1.00 56.47 166 GLN A CA 1
ATOM 1278 C C . GLN A 1 166 ? 27.670 23.928 -34.708 1.00 56.47 166 GLN A C 1
ATOM 1280 O O . GLN A 1 166 ? 27.657 23.627 -33.516 1.00 56.47 166 GLN A O 1
ATOM 1285 N N . THR A 1 167 ? 27.840 23.021 -35.674 1.00 58.28 167 THR A N 1
ATOM 1286 C CA . THR A 1 167 ? 28.033 21.592 -35.381 1.00 58.28 167 THR A CA 1
ATOM 1287 C C . THR A 1 167 ? 29.330 21.321 -34.624 1.00 58.28 167 THR A C 1
ATOM 1289 O O . THR A 1 167 ? 29.320 20.545 -33.673 1.00 58.28 167 THR A O 1
ATOM 1292 N N . GLU A 1 168 ? 30.425 22.005 -34.965 1.00 63.91 168 GLU A N 1
ATOM 1293 C CA . GLU A 1 168 ? 31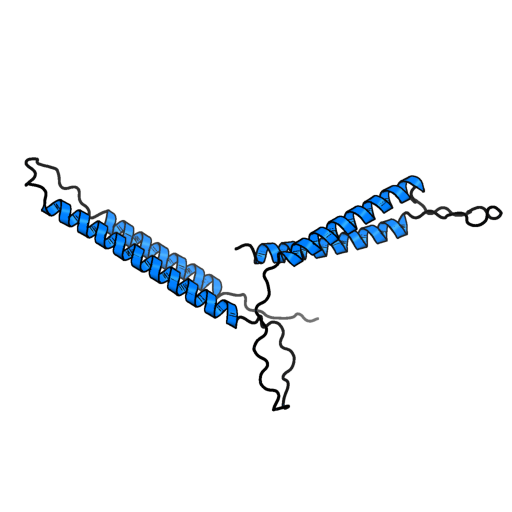.699 21.878 -34.242 1.00 63.91 168 GLU A CA 1
ATOM 1294 C C . GLU A 1 168 ? 31.598 22.434 -32.810 1.00 63.91 168 GLU A C 1
ATOM 1296 O O . GLU A 1 168 ? 32.118 21.835 -31.869 1.00 63.91 168 GLU A O 1
ATOM 1301 N N . THR A 1 169 ? 30.846 23.524 -32.614 1.00 69.50 169 THR A N 1
ATOM 1302 C CA . THR A 1 169 ? 30.631 24.119 -31.283 1.00 69.50 169 THR A CA 1
ATOM 1303 C C . THR A 1 169 ? 29.759 23.228 -30.396 1.00 69.50 169 THR A C 1
ATOM 1305 O O . THR A 1 169 ? 30.076 23.029 -29.225 1.00 69.50 169 THR A O 1
ATOM 1308 N N . LEU A 1 170 ? 28.690 22.646 -30.951 1.00 70.00 170 LEU A N 1
ATOM 1309 C CA . LEU A 1 170 ? 27.828 21.704 -30.230 1.00 70.00 170 LEU A CA 1
ATOM 1310 C C . LEU A 1 170 ? 28.582 20.430 -29.842 1.00 70.00 170 LEU A C 1
ATOM 1312 O O . LEU A 1 170 ? 28.438 19.958 -28.716 1.00 70.00 170 LEU A O 1
ATOM 1316 N N . HIS A 1 171 ? 29.426 19.910 -30.735 1.00 74.62 171 HIS A N 1
ATOM 1317 C CA . HIS A 1 171 ? 30.240 18.730 -30.453 1.00 74.62 171 HIS A CA 1
ATOM 1318 C C . HIS A 1 171 ? 31.246 18.994 -29.319 1.00 74.62 171 HIS A C 1
ATOM 1320 O O . HIS A 1 171 ? 31.347 18.199 -28.383 1.00 74.62 171 HIS A O 1
ATOM 1326 N N . ALA A 1 172 ? 31.923 20.147 -29.341 1.00 72.81 172 ALA A N 1
ATOM 1327 C CA . ALA A 1 172 ? 32.837 20.554 -28.271 1.00 72.81 172 ALA A CA 1
ATOM 1328 C C . ALA A 1 172 ? 32.110 20.788 -26.932 1.00 72.81 172 ALA A C 1
ATOM 1330 O O . ALA A 1 172 ? 32.627 20.453 -25.865 1.00 72.81 172 ALA A O 1
ATOM 1331 N N . GLN A 1 173 ? 30.890 21.331 -26.969 1.00 77.88 173 GLN A N 1
ATOM 1332 C CA . GLN A 1 173 ? 30.084 21.551 -25.769 1.00 77.88 173 GLN A CA 1
ATOM 1333 C C . GLN A 1 173 ? 29.628 20.230 -25.133 1.00 77.88 173 GLN A C 1
ATOM 1335 O O . GLN A 1 173 ? 29.669 20.095 -23.909 1.00 77.88 173 GLN A O 1
ATOM 1340 N N . LEU A 1 174 ? 29.260 19.239 -25.950 1.00 79.00 174 LEU A N 1
ATOM 1341 C CA . LEU A 1 174 ? 28.910 17.894 -25.489 1.00 79.00 174 LEU A CA 1
ATOM 1342 C C . LEU A 1 174 ? 30.109 17.165 -24.872 1.00 79.00 174 LEU A C 1
ATOM 1344 O O . LEU A 1 174 ? 29.975 16.608 -23.783 1.00 79.00 174 LEU A O 1
ATOM 1348 N N . GLN A 1 175 ? 31.287 17.227 -25.503 1.00 75.06 175 GLN A N 1
ATOM 1349 C CA . GLN A 1 175 ? 32.510 16.634 -24.947 1.00 75.06 175 GLN A CA 1
ATOM 1350 C C . GLN A 1 175 ? 32.882 17.241 -23.587 1.00 75.06 175 GLN A C 1
ATOM 1352 O O . GLN A 1 175 ? 33.112 16.503 -22.629 1.00 75.06 175 GLN A O 1
ATOM 1357 N N . ASN A 1 176 ? 32.849 18.571 -23.462 1.00 74.62 176 ASN A N 1
ATOM 1358 C CA . ASN A 1 176 ? 33.147 19.243 -22.195 1.00 74.62 176 ASN A CA 1
ATOM 1359 C C . ASN A 1 176 ? 32.130 18.899 -21.096 1.00 74.62 176 ASN A C 1
ATOM 1361 O O . ASN A 1 176 ? 32.502 18.729 -19.933 1.00 74.62 176 ASN A O 1
ATOM 1365 N N . SER A 1 177 ? 30.848 18.761 -21.450 1.00 76.75 177 SER A N 1
ATOM 1366 C CA . SER A 1 177 ? 29.812 18.402 -20.480 1.00 76.75 177 SER A CA 1
ATOM 1367 C C . SER A 1 177 ? 29.960 16.961 -19.982 1.00 76.75 177 SER A C 1
ATOM 1369 O O . SER A 1 177 ? 29.759 16.708 -18.795 1.00 76.75 177 SER A O 1
ATOM 1371 N N . LEU A 1 178 ? 30.352 16.021 -20.848 1.00 76.50 178 LEU A N 1
ATOM 1372 C CA . LEU A 1 178 ? 30.628 14.635 -20.452 1.00 76.50 178 LEU A CA 1
ATOM 1373 C C . LEU A 1 178 ? 31.856 14.539 -19.542 1.00 76.50 178 LEU A C 1
ATOM 1375 O O . LEU A 1 178 ? 31.839 13.808 -18.550 1.00 76.50 178 LEU A O 1
ATOM 1379 N N . GLN A 1 179 ? 32.893 15.325 -19.826 1.00 68.69 179 GLN A N 1
ATOM 1380 C CA . GLN A 1 179 ? 34.116 15.338 -19.029 1.00 68.69 179 GLN A CA 1
ATOM 1381 C C . GLN A 1 179 ? 33.879 15.907 -17.620 1.00 68.69 179 GLN A C 1
ATOM 1383 O O . GLN A 1 179 ? 34.323 15.313 -16.638 1.00 68.69 179 GLN A O 1
ATOM 1388 N N . GLY A 1 180 ? 33.069 16.964 -17.488 1.00 69.44 180 GLY A N 1
ATOM 1389 C CA . GLY A 1 180 ? 32.674 17.501 -16.179 1.00 69.44 180 GLY A CA 1
ATOM 1390 C C . GLY A 1 180 ? 31.824 16.535 -15.338 1.00 69.44 180 GLY A C 1
ATOM 1391 O O . GLY A 1 180 ? 31.963 16.478 -14.112 1.00 69.44 180 GLY A O 1
ATOM 1392 N N . VAL A 1 181 ? 30.971 15.726 -15.978 1.00 66.19 181 VAL A N 1
ATOM 1393 C CA . VAL A 1 181 ? 30.177 14.689 -15.292 1.00 66.19 181 VAL A CA 1
ATOM 1394 C C . VAL A 1 181 ? 31.067 13.540 -14.804 1.00 66.19 181 VAL A C 1
ATOM 1396 O O . VAL A 1 181 ? 30.880 13.052 -13.687 1.00 66.19 181 VAL A O 1
ATOM 1399 N N . LEU A 1 182 ? 32.073 13.146 -15.589 1.00 56.62 182 LEU A N 1
ATOM 1400 C CA . LEU A 1 182 ? 33.053 12.130 -15.193 1.00 56.62 182 LEU A CA 1
ATOM 1401 C C . LEU A 1 182 ? 33.930 12.604 -14.023 1.00 56.62 182 LEU A C 1
ATOM 1403 O O . LEU A 1 182 ? 34.116 11.862 -13.058 1.00 56.62 182 LEU A O 1
ATOM 1407 N N . GLU A 1 183 ? 34.391 13.856 -14.036 1.00 60.59 183 GLU A N 1
ATOM 1408 C CA . GLU A 1 183 ? 35.182 14.429 -12.936 1.00 60.59 183 GLU A CA 1
ATOM 1409 C C . GLU A 1 183 ? 34.374 14.539 -11.634 1.00 60.59 183 GLU A C 1
ATOM 1411 O O . GLU A 1 183 ? 34.879 14.208 -10.556 1.00 60.59 183 GLU A O 1
ATOM 1416 N N . SER A 1 184 ? 33.087 14.887 -11.731 1.00 58.03 184 SER A N 1
ATOM 1417 C CA . SER A 1 184 ? 32.169 14.952 -10.585 1.00 58.03 184 SER A CA 1
ATOM 1418 C C . SER A 1 184 ? 31.943 13.585 -9.923 1.00 58.03 184 SER A C 1
ATOM 1420 O O . SER A 1 184 ? 31.669 13.518 -8.726 1.00 58.03 184 SER A O 1
ATOM 1422 N N . ARG A 1 185 ? 32.116 12.483 -10.666 1.00 55.84 185 ARG A N 1
ATOM 1423 C CA . ARG A 1 185 ? 31.993 11.109 -10.148 1.00 55.84 185 ARG A CA 1
ATOM 1424 C C . ARG A 1 185 ? 33.267 10.608 -9.455 1.00 55.84 185 ARG A C 1
ATOM 1426 O O . ARG A 1 185 ? 33.190 9.700 -8.633 1.00 55.84 185 ARG A O 1
ATOM 1433 N N . THR A 1 186 ? 34.425 11.216 -9.731 1.00 52.69 186 THR A N 1
ATOM 1434 C CA . THR A 1 186 ? 35.715 10.839 -9.110 1.00 52.69 186 THR A CA 1
ATOM 1435 C C . THR A 1 186 ? 36.001 11.537 -7.777 1.00 52.69 186 THR A C 1
ATOM 1437 O O . THR A 1 186 ? 36.859 11.081 -7.023 1.00 52.69 186 THR A O 1
ATOM 1440 N N . ARG A 1 187 ? 35.254 12.589 -7.417 1.00 50.75 187 ARG A N 1
ATOM 1441 C CA . ARG A 1 187 ? 35.315 13.204 -6.080 1.00 50.75 187 ARG A CA 1
ATOM 1442 C C . ARG A 1 187 ? 34.178 12.703 -5.193 1.00 50.75 187 ARG A C 1
ATOM 1444 O O . ARG A 1 187 ? 33.227 13.417 -4.901 1.00 50.75 187 ARG A O 1
ATOM 1451 N N . SER A 1 188 ? 34.311 11.463 -4.731 1.00 42.53 188 SER A N 1
ATOM 1452 C CA . SER A 1 188 ? 33.657 11.031 -3.489 1.00 42.53 188 SER A CA 1
ATOM 1453 C C . SER A 1 188 ? 34.416 11.611 -2.286 1.00 42.53 188 SER A C 1
ATOM 1455 O O . SER A 1 188 ? 35.633 11.782 -2.372 1.00 42.53 188 SER A O 1
ATOM 1457 N N . PRO A 1 189 ? 33.742 11.921 -1.166 1.00 45.22 189 PRO A N 1
ATOM 1458 C CA . PRO A 1 189 ? 34.344 12.625 -0.043 1.00 45.22 189 PRO A CA 1
ATOM 1459 C C . PRO A 1 189 ? 35.338 11.733 0.708 1.00 45.22 189 PRO A C 1
ATOM 1461 O O . PRO A 1 189 ? 35.023 10.615 1.118 1.00 45.22 189 PRO A O 1
ATOM 1464 N N . THR A 1 190 ? 36.538 12.269 0.924 1.00 44.22 190 THR A N 1
ATOM 1465 C CA . THR A 1 190 ? 37.535 11.735 1.850 1.00 44.22 190 THR A CA 1
ATOM 1466 C C . THR A 1 190 ? 36.928 11.600 3.245 1.00 44.22 190 THR A C 1
ATOM 1468 O O . THR A 1 190 ? 36.581 12.579 3.902 1.00 44.22 190 THR A O 1
ATOM 1471 N N . ARG A 1 191 ? 36.811 10.350 3.685 1.00 43.31 191 ARG A N 1
ATOM 1472 C CA . ARG A 1 191 ? 36.555 9.918 5.059 1.00 43.31 191 ARG A CA 1
ATOM 1473 C C . ARG A 1 191 ? 37.755 10.248 5.956 1.00 43.31 191 ARG A C 1
ATOM 1475 O O . ARG A 1 191 ? 38.872 9.936 5.552 1.00 43.31 191 ARG A O 1
ATOM 1482 N N . ALA A 1 192 ? 37.475 10.746 7.172 1.00 45.69 192 ALA A N 1
ATOM 1483 C CA . ALA A 1 192 ? 38.095 10.423 8.485 1.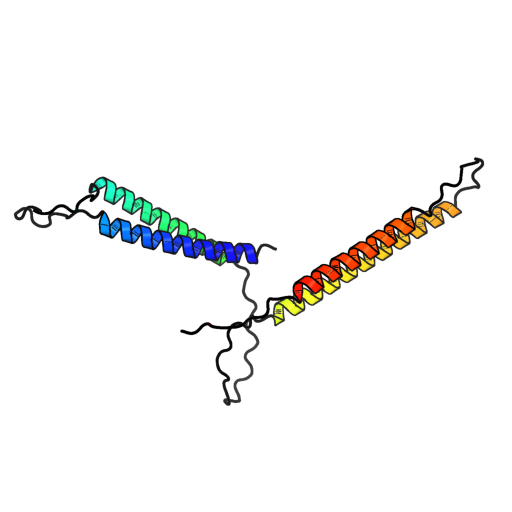00 45.69 192 ALA A CA 1
ATOM 1484 C C . ALA A 1 192 ? 38.279 11.674 9.388 1.00 45.69 192 ALA A C 1
ATOM 1486 O O . ALA A 1 192 ? 38.350 12.775 8.848 1.00 45.69 192 ALA A O 1
ATOM 1487 N N . PRO A 1 193 ? 38.518 1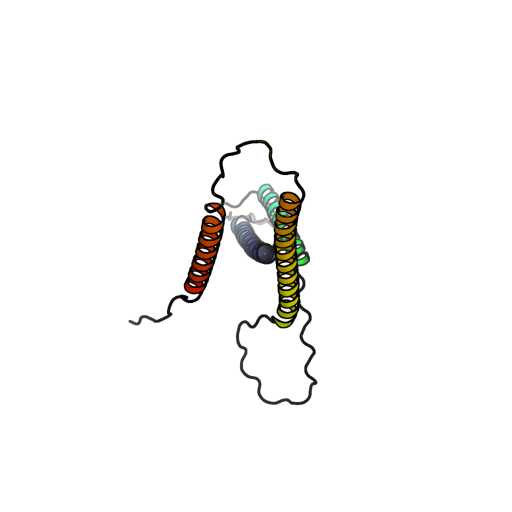1.546 10.714 1.00 54.59 193 PRO A N 1
ATOM 1488 C CA . PRO A 1 193 ? 38.050 10.544 11.684 1.00 54.59 193 PRO A CA 1
ATOM 1489 C C . PRO A 1 193 ? 37.466 11.161 12.988 1.00 54.59 193 PRO A C 1
ATOM 1491 O O . PRO A 1 193 ? 37.658 12.329 13.300 1.00 54.59 193 PRO A O 1
ATOM 1494 N N . GLU A 1 194 ? 36.726 10.322 13.716 1.00 46.41 194 GLU A N 1
ATOM 1495 C CA . GLU A 1 194 ? 36.749 10.105 15.178 1.00 46.41 194 GLU A CA 1
ATOM 1496 C C . GLU A 1 194 ? 37.226 11.240 16.115 1.00 46.41 194 GLU A C 1
ATOM 1498 O O . GLU A 1 194 ? 38.390 11.638 16.123 1.00 46.41 194 GLU A O 1
ATOM 1503 N N . ALA A 1 195 ? 36.315 11.668 16.997 1.00 45.28 195 ALA A N 1
ATOM 1504 C CA . ALA A 1 195 ? 36.641 12.314 18.269 1.00 45.28 195 ALA A CA 1
ATOM 1505 C C . ALA A 1 195 ? 37.487 11.381 19.156 1.00 45.28 195 ALA A C 1
ATOM 1507 O O . ALA A 1 195 ? 37.406 10.161 19.011 1.00 45.28 195 ALA A O 1
ATOM 1508 N N . PRO A 1 196 ? 38.214 11.919 20.146 1.00 59.59 196 PRO A N 1
ATOM 1509 C CA . PRO A 1 196 ? 37.800 11.545 21.502 1.00 59.59 196 PRO A CA 1
ATOM 1510 C C . PRO A 1 196 ? 38.001 12.619 22.588 1.00 59.59 196 PRO A C 1
ATOM 1512 O O . PRO A 1 196 ? 38.888 13.463 22.488 1.00 59.59 196 PRO A O 1
ATOM 1515 N N . ALA A 1 197 ? 37.219 12.409 23.658 1.00 49.22 197 ALA A N 1
ATOM 1516 C CA . ALA A 1 197 ? 37.320 12.886 25.048 1.00 49.22 197 ALA A CA 1
ATOM 1517 C C . ALA A 1 197 ? 37.005 14.362 25.347 1.00 49.22 197 ALA A C 1
ATOM 1519 O O . ALA A 1 197 ? 37.847 15.245 25.082 1.00 49.22 197 ALA A O 1
#

Secondary structure (DSSP, 8-state):
--HHHHHHHHHHHHHHHHHHHHHHHHHHHHHPPPPPS-TTS------TTPPPHHHHHHHHHHHHHHHHHHHHHHHHHHHTSPPPPPPPP---S-----PPP--S-----HHHHHHHHHHHHHHHHHHHHHHHHHHHHHHHHHHHHHHSPP--S------THHHHHHHHHHHHHHHHHHHHHHHHHH-----------

Foldseek 3Di:
DCQVVLVVVLVVLVVVLVVLVVVLVVCCVQQDWDDDPDPVDDDPDTRPNHDDPVVSVVVNVVSVVVSVVSVVVSVVSVVPRDDQDDDDPPDPPPDDDDDDDDDPDDRDCPVVVVVVVVVVVVVVVVVVVVVVVVVVVVVVVVVVVVPDDPPPDPDPDDDPPVVVVVVVVVVVVVVVVVVVVVVVVVDDDDDDDDDDD

Sequence (197 aa):
TNTVDRLTQTQNSIDDLVRIMYSSLSYLSRKASFKQINPNFPVTQSIPGADSQETYQENRKELVGDFLRKAKQLEYLISVLPSPPPPPPAAPADSAAAAPPPQNGTGTGDGDEAEFARLEQDLQSANDEYLDALQQAGESSHHFAHRLPPPCYKLTRIPTTSVRTQTETLHAQLQNSLQGVLESRTRSPTRAPEAPA

pLDDT: mean 73.94, std 19.8, range [36.59, 96.88]